Protein AF-A0A534KAN0-F1 (afdb_monomer_lite)

Secondary structure (DSSP, 8-state):
-PPPPPTTHHHHHHHHHHHHIIIIIITSSS-TTGGGSTHHHHHHIIIIIHHHHHHHHHHHHHT-HHHHHHHHHHHHHHHIIIIIS-TTT-TT-TT-GGGGTTTEETTEEHHHHHHHHHHIIIIIIIHHHHHHHHHHHHHHHHHHHHHHHHHHHHHHHS--------HHHHHHHHHHHHHHHIIIIIHGGGTT--HHHHHHHHHHHHHHHHHHHHHHHT-HHHHHHHHHHHHHHHHHHHHHHHHHHHHTT-TTHHHHHHHHHHHHHHHHHHT-HHHHHHHHTTTS----

Foldseek 3Di:
DDDDDDPCPVLLVLLLQVLLCQLPVVVVVDPPVVVVVVVVSVVSSVLLSVLQVVQVVVCVVVVVPLVSLLVSQLVSLCCCCVPVVVVQQQLVPPPCVVLSPPCDDPSGNPVVSVVSSNSRSPRNHVVSVVVSVVVVVVVVVVVVVCCVPCVVVVLVPQDQDADDQDLQVLLQLLLCLLVVLCCLVVVVVVVPDDVVVSVVVNVVSVVVNSNVLSNQPVPPLSSVSNVLSSVNSNLLNQLVVLVVCVVVVVPPSPVVSVVSVVVSVVVNVVSDVVVVVVVVVVPDDDDD

Radius of gyration: 30.57 Å; chains: 1; bounding box: 72×44×90 Å

Sequence (288 aa):
MAAPAHPYRRPLLALILLSPVIAEMLSGSTPPLEWLNPITPLLLIWLYGSGVLVMRETAVRWKTGWPGILLLGAAYGIIEEGLAVKSFFDPGWMDLGTLGWYGRWLDVNWVWAVWLTIYHAVVSIAIPIFLVECGAGAAVAFLVWAAKKYAGVLWARLPSRKDPRSPRVYALAGFGFLMGSFLLYGGGPFFGVIPAITILEGIAVLVGVMLLVRRTSDDPARWARQRFAFVAGAMGFLIVLAAFLELAGWRGMGIVGAAFAFLMVRLYRRSSPATDVAAVARSEPAVP

pLDDT: mean 81.8, std 13.05, range [37.41, 97.06]

Structure (mmCIF, N/CA/C/O backbone):
data_AF-A0A534KAN0-F1
#
_entry.id   AF-A0A534KAN0-F1
#
loop_
_atom_site.group_PDB
_atom_site.id
_atom_site.type_symbol
_atom_site.label_atom_id
_atom_site.label_alt_id
_atom_site.label_comp_id
_atom_site.label_asym_id
_atom_site.label_entity_id
_atom_site.label_seq_id
_atom_site.pdbx_PDB_ins_code
_atom_site.Cartn_x
_atom_site.Cartn_y
_atom_site.Cartn_z
_atom_site.occupancy
_atom_site.B_iso_or_equiv
_atom_site.auth_seq_id
_atom_site.auth_comp_id
_atom_site.auth_asym_id
_atom_site.auth_atom_id
_atom_site.pdbx_PDB_model_num
ATOM 1 N N . MET A 1 1 ? -18.114 16.300 -9.805 1.00 37.47 1 MET A N 1
ATOM 2 C CA . MET A 1 1 ? -17.749 15.712 -8.496 1.00 37.47 1 MET A CA 1
ATOM 3 C C . MET A 1 1 ? -16.641 14.699 -8.727 1.00 37.47 1 MET A C 1
ATOM 5 O O . MET A 1 1 ? -16.836 13.798 -9.532 1.00 37.47 1 MET A O 1
ATOM 9 N N . ALA A 1 2 ? -15.469 14.878 -8.115 1.00 37.56 2 ALA A N 1
ATOM 10 C CA . ALA A 1 2 ? -14.369 13.927 -8.259 1.00 37.56 2 ALA A CA 1
ATOM 11 C C . ALA A 1 2 ? -14.725 12.622 -7.530 1.00 37.56 2 ALA A C 1
ATOM 13 O O . ALA A 1 2 ? -15.082 12.656 -6.354 1.00 37.56 2 ALA A O 1
ATOM 14 N N . ALA A 1 3 ? -14.653 11.489 -8.232 1.00 37.41 3 ALA A N 1
ATOM 15 C CA . ALA A 1 3 ? -14.895 10.174 -7.647 1.00 37.41 3 ALA A CA 1
ATOM 16 C C . ALA A 1 3 ? -13.990 9.948 -6.415 1.00 37.41 3 ALA A C 1
ATOM 18 O O . ALA A 1 3 ? -12.816 10.355 -6.446 1.00 37.41 3 ALA A O 1
ATOM 19 N N . PRO A 1 4 ? -14.504 9.306 -5.344 1.00 43.44 4 PRO A N 1
ATOM 20 C CA . PRO A 1 4 ? -13.751 9.084 -4.118 1.00 43.44 4 PRO A CA 1
ATOM 21 C C . PRO A 1 4 ? -12.430 8.375 -4.417 1.00 43.44 4 PRO A C 1
ATOM 23 O O . PRO A 1 4 ? -12.316 7.533 -5.312 1.00 43.44 4 PRO A O 1
ATOM 26 N N . ALA A 1 5 ? -11.393 8.773 -3.686 1.00 47.59 5 ALA A N 1
ATOM 27 C CA . ALA A 1 5 ? -10.064 8.244 -3.893 1.00 47.59 5 ALA A CA 1
ATOM 28 C C . ALA A 1 5 ? -10.010 6.736 -3.642 1.00 47.59 5 ALA A C 1
ATOM 30 O O . ALA A 1 5 ? -10.343 6.287 -2.551 1.00 47.59 5 ALA A O 1
ATOM 31 N N . HIS A 1 6 ? -9.570 5.963 -4.644 1.00 53.12 6 HIS A N 1
ATOM 32 C CA . HIS A 1 6 ? -9.352 4.523 -4.495 1.00 53.12 6 HIS A CA 1
ATOM 33 C C . HIS A 1 6 ? -8.446 4.288 -3.268 1.00 53.12 6 HIS A C 1
ATOM 35 O O . HIS A 1 6 ? -7.417 4.965 -3.156 1.00 53.12 6 HIS A O 1
ATOM 41 N N . PRO A 1 7 ? -8.767 3.353 -2.355 1.00 57.22 7 PRO A N 1
ATOM 42 C CA . PRO A 1 7 ? -8.056 3.182 -1.077 1.00 57.22 7 PRO A CA 1
ATOM 43 C C . PRO A 1 7 ? -6.544 2.901 -1.200 1.00 57.22 7 PRO A C 1
ATOM 45 O O . PRO A 1 7 ? -5.818 2.983 -0.214 1.00 57.22 7 PRO A O 1
ATOM 48 N N . TYR A 1 8 ? -6.047 2.648 -2.414 1.00 67.12 8 TYR A N 1
ATOM 49 C CA . TYR A 1 8 ? -4.650 2.338 -2.725 1.00 67.12 8 TYR A CA 1
ATOM 50 C C . TYR A 1 8 ? -3.897 3.468 -3.449 1.00 67.12 8 TYR A C 1
ATOM 52 O O . TYR A 1 8 ? -2.778 3.255 -3.906 1.00 67.12 8 TYR A O 1
ATOM 60 N N . ARG A 1 9 ? -4.457 4.687 -3.550 1.00 72.56 9 ARG A N 1
ATOM 61 C CA . ARG A 1 9 ? -3.808 5.794 -4.287 1.00 72.56 9 ARG A CA 1
ATOM 62 C C . ARG A 1 9 ? -2.414 6.149 -3.762 1.00 72.56 9 ARG A C 1
ATOM 64 O O . ARG A 1 9 ? -1.531 6.424 -4.560 1.00 72.56 9 ARG A O 1
ATOM 71 N N . ARG A 1 10 ? -2.200 6.137 -2.442 1.00 77.56 10 ARG A N 1
ATOM 72 C CA . ARG A 1 10 ? -0.906 6.518 -1.841 1.00 77.56 10 ARG A CA 1
ATOM 73 C C . ARG A 1 10 ? 0.214 5.506 -2.149 1.00 77.56 10 ARG A C 1
ATOM 75 O O . ARG A 1 10 ? 1.250 5.950 -2.629 1.00 77.56 10 ARG A O 1
ATOM 82 N N . PRO A 1 11 ? 0.020 4.184 -1.960 1.00 81.12 11 PRO A N 1
ATOM 83 C CA . PRO A 1 11 ? 0.989 3.182 -2.408 1.00 81.12 11 PRO A CA 1
ATOM 84 C C . PRO A 1 11 ? 1.277 3.229 -3.910 1.00 81.12 11 PRO A C 1
ATOM 86 O O . PRO A 1 11 ? 2.426 3.089 -4.306 1.00 81.12 11 PRO A O 1
ATOM 89 N N . LEU A 1 12 ? 0.256 3.460 -4.743 1.00 84.81 12 LEU A N 1
ATOM 90 C CA . LEU A 1 12 ? 0.434 3.547 -6.196 1.00 84.81 12 LEU A CA 1
ATOM 91 C C . LEU A 1 12 ? 1.266 4.773 -6.588 1.00 84.81 12 LEU A C 1
ATOM 93 O O . LEU A 1 12 ? 2.198 4.640 -7.366 1.00 84.81 12 LEU A O 1
ATOM 97 N N . LEU A 1 13 ? 0.983 5.944 -6.007 1.00 86.69 13 LEU A N 1
ATOM 98 C CA . LEU A 1 13 ? 1.790 7.149 -6.228 1.00 86.69 13 LEU A CA 1
ATOM 99 C C . LEU A 1 13 ? 3.233 6.966 -5.750 1.00 86.69 13 LEU A C 1
ATOM 101 O O . LEU A 1 13 ? 4.156 7.372 -6.446 1.00 86.69 13 LEU A O 1
ATOM 105 N N . ALA A 1 14 ? 3.431 6.328 -4.593 1.00 86.50 14 ALA A N 1
ATOM 106 C CA . ALA A 1 14 ? 4.767 5.999 -4.114 1.00 86.50 14 ALA A CA 1
ATOM 107 C C . ALA A 1 14 ? 5.500 5.087 -5.107 1.00 86.50 14 ALA A C 1
ATOM 109 O O . ALA A 1 14 ? 6.645 5.360 -5.434 1.00 86.50 14 ALA A O 1
ATOM 110 N N . LEU A 1 15 ? 4.831 4.061 -5.638 1.00 89.75 15 LEU A N 1
ATOM 111 C CA . LEU A 1 15 ? 5.420 3.125 -6.594 1.00 89.75 15 LEU A CA 1
ATOM 112 C C . LEU A 1 15 ? 5.817 3.800 -7.920 1.00 89.75 15 LEU A C 1
ATOM 114 O O . LEU A 1 15 ? 6.926 3.578 -8.399 1.00 89.75 15 LEU A O 1
ATOM 118 N N . ILE A 1 16 ? 4.947 4.662 -8.463 1.00 91.88 16 ILE A N 1
ATOM 119 C CA . ILE A 1 16 ? 5.192 5.439 -9.694 1.00 91.88 16 ILE A CA 1
ATOM 120 C C . ILE A 1 16 ? 6.449 6.302 -9.575 1.00 91.88 16 ILE A C 1
ATOM 122 O O . ILE A 1 16 ? 7.190 6.441 -10.541 1.00 91.88 16 ILE A O 1
ATOM 126 N N . LEU A 1 17 ? 6.670 6.910 -8.408 1.00 91.62 17 LEU A N 1
ATOM 127 C CA . LEU A 1 17 ? 7.813 7.793 -8.175 1.00 91.62 17 LEU A CA 1
ATOM 128 C C . LEU A 1 17 ? 9.073 7.013 -7.802 1.00 91.62 17 LEU A C 1
ATOM 130 O O . LEU A 1 17 ? 10.176 7.397 -8.175 1.00 91.62 17 LEU A O 1
ATOM 134 N N . LEU A 1 18 ? 8.918 5.919 -7.059 1.00 89.94 18 LEU A N 1
ATOM 135 C CA . LEU A 1 18 ? 10.043 5.153 -6.544 1.00 89.94 18 LEU A CA 1
ATOM 136 C C . LEU A 1 18 ? 10.768 4.387 -7.656 1.00 89.94 18 LEU A C 1
ATOM 138 O O . LEU A 1 18 ? 11.988 4.303 -7.613 1.00 89.94 18 LEU A O 1
ATOM 142 N N . SER A 1 19 ? 10.046 3.871 -8.654 1.00 92.50 19 SER A N 1
ATOM 143 C CA . SER A 1 19 ? 10.650 3.144 -9.780 1.00 92.50 19 SER A CA 1
ATOM 144 C C . SER A 1 19 ? 11.701 3.964 -10.549 1.00 92.50 19 SER A C 1
ATOM 146 O O . SER A 1 19 ? 12.856 3.542 -10.534 1.00 92.50 19 SER A O 1
ATOM 148 N N . PRO A 1 20 ? 11.399 5.156 -11.108 1.00 91.56 20 PRO A N 1
ATOM 149 C CA . PRO A 1 20 ? 12.409 5.961 -11.796 1.00 91.56 20 PRO A CA 1
ATOM 150 C C . PRO A 1 20 ? 13.518 6.443 -10.854 1.00 91.56 20 PRO A C 1
ATOM 152 O O . PRO A 1 20 ? 14.678 6.481 -11.236 1.00 91.56 20 PRO A O 1
ATOM 155 N N . VAL A 1 21 ? 13.213 6.770 -9.594 1.00 88.88 21 VAL A N 1
ATOM 156 C CA . VAL A 1 21 ? 14.258 7.172 -8.634 1.00 88.88 21 VAL A CA 1
ATOM 157 C C . VAL A 1 21 ? 15.259 6.039 -8.402 1.00 88.88 21 VAL A C 1
ATOM 159 O O . VAL A 1 21 ? 16.463 6.273 -8.387 1.00 88.88 21 VAL A O 1
ATOM 162 N N . ILE A 1 22 ? 14.792 4.803 -8.243 1.00 87.62 22 ILE A N 1
ATOM 163 C CA . ILE A 1 22 ? 15.684 3.661 -8.027 1.00 87.62 22 ILE A CA 1
ATOM 164 C C . ILE A 1 22 ? 16.442 3.309 -9.310 1.00 87.62 22 ILE A C 1
ATOM 166 O O . ILE A 1 22 ? 17.653 3.108 -9.253 1.00 87.62 22 ILE A O 1
ATOM 170 N N . ALA A 1 23 ? 15.745 3.258 -10.444 1.00 86.31 23 ALA A N 1
ATOM 171 C CA . ALA A 1 23 ? 16.313 2.829 -11.715 1.00 86.31 23 ALA A CA 1
ATOM 172 C C . ALA A 1 23 ? 17.288 3.838 -12.337 1.00 86.31 23 ALA A C 1
ATOM 174 O O . ALA A 1 23 ? 18.179 3.419 -13.070 1.00 86.31 23 ALA A O 1
ATOM 175 N N . GLU A 1 24 ? 17.148 5.133 -12.046 1.00 85.31 24 GLU A N 1
ATOM 176 C CA . GLU A 1 24 ? 17.903 6.190 -12.736 1.00 85.31 24 GLU A CA 1
ATOM 177 C C . GLU A 1 24 ? 18.731 7.065 -11.791 1.00 85.31 24 GLU A C 1
ATOM 179 O O . GLU A 1 24 ? 19.890 7.360 -12.074 1.00 85.31 24 GLU A O 1
ATOM 184 N N . MET A 1 25 ? 18.169 7.477 -10.647 1.00 82.19 25 MET A N 1
ATOM 185 C CA . MET A 1 25 ? 18.893 8.335 -9.699 1.00 82.19 25 MET A CA 1
ATOM 186 C C . MET A 1 25 ? 19.878 7.519 -8.858 1.00 82.19 25 MET A C 1
ATOM 188 O O . MET A 1 25 ? 21.031 7.910 -8.704 1.00 82.19 25 MET A O 1
ATOM 192 N N . LEU A 1 26 ? 19.429 6.400 -8.277 1.00 78.88 26 LEU A N 1
ATOM 193 C CA . LEU A 1 26 ? 20.271 5.599 -7.378 1.00 78.88 26 LEU A CA 1
ATOM 194 C C . LEU A 1 26 ? 21.297 4.742 -8.120 1.00 78.88 26 LEU A C 1
ATOM 196 O O . LEU A 1 26 ? 22.349 4.439 -7.563 1.00 78.88 26 LEU A O 1
ATOM 200 N N . SER A 1 27 ? 20.992 4.354 -9.352 1.00 75.25 27 SER A N 1
ATOM 201 C CA . SER A 1 27 ? 21.923 3.654 -10.237 1.00 75.25 27 SER A CA 1
ATOM 202 C C . SER A 1 27 ? 23.008 4.564 -10.803 1.00 75.25 27 SER A C 1
ATOM 204 O O . SER A 1 27 ? 24.088 4.086 -11.143 1.00 75.25 27 SER A O 1
ATOM 206 N N . GLY A 1 28 ? 22.727 5.869 -10.882 1.00 76.44 28 GLY A N 1
ATOM 207 C CA . GLY A 1 28 ? 23.576 6.852 -11.541 1.00 76.44 28 GLY A CA 1
ATOM 208 C C . GLY A 1 28 ? 23.427 6.882 -13.064 1.00 76.44 28 GLY A C 1
ATOM 209 O O . GLY A 1 28 ? 24.237 7.545 -13.706 1.00 76.44 28 GLY A O 1
ATOM 210 N N . SER A 1 29 ? 22.426 6.197 -13.631 1.00 77.81 29 SER A N 1
ATOM 211 C CA . SER A 1 29 ? 22.170 6.182 -15.079 1.00 77.81 29 SER A CA 1
ATOM 212 C C . SER A 1 29 ? 21.767 7.560 -15.610 1.00 77.81 29 SER A C 1
ATOM 214 O O . SER A 1 29 ? 22.285 7.989 -16.636 1.00 77.81 29 SER A O 1
ATOM 216 N N . THR A 1 30 ? 20.933 8.304 -14.874 1.00 81.69 30 THR A N 1
ATOM 217 C CA . THR A 1 30 ? 20.614 9.698 -15.213 1.00 81.69 30 THR A CA 1
ATOM 218 C C . THR A 1 30 ? 21.410 10.655 -14.317 1.00 81.69 30 THR A C 1
ATOM 220 O O . THR A 1 30 ? 21.216 10.648 -13.093 1.00 81.69 30 THR A O 1
ATOM 223 N N . PRO A 1 31 ? 22.265 11.533 -14.879 1.00 81.25 31 PRO A N 1
ATOM 224 C CA . PRO A 1 31 ? 23.051 12.486 -14.101 1.00 81.25 31 PRO A CA 1
ATOM 225 C C . PRO A 1 31 ? 22.182 13.388 -13.202 1.00 81.25 31 PRO A C 1
ATOM 227 O O . PRO A 1 31 ? 21.142 13.879 -13.648 1.00 81.25 31 PRO A O 1
ATOM 230 N N . PRO A 1 32 ? 22.612 13.723 -11.966 1.00 77.19 32 PRO A N 1
ATOM 231 C CA . PRO A 1 32 ? 21.808 14.521 -11.030 1.00 77.19 32 PRO A CA 1
ATOM 232 C C . PRO A 1 32 ? 21.338 15.880 -11.569 1.00 77.19 32 PRO A C 1
ATOM 234 O O . PRO A 1 32 ? 20.282 16.371 -11.180 1.00 77.19 32 PRO A O 1
ATOM 237 N N . LEU A 1 33 ? 22.110 16.495 -12.471 1.00 81.88 33 LEU A N 1
ATOM 238 C CA . LEU A 1 33 ? 21.752 17.770 -13.096 1.00 81.88 33 LEU A CA 1
ATOM 239 C C . LEU A 1 33 ? 20.568 17.641 -14.063 1.00 81.88 33 LEU A C 1
ATOM 241 O O . LEU A 1 33 ? 19.795 18.587 -14.194 1.00 81.88 33 LEU A O 1
ATOM 245 N N . GLU A 1 34 ? 20.387 16.488 -14.707 1.00 83.62 34 GLU A N 1
ATOM 246 C CA . GLU A 1 34 ? 19.284 16.276 -15.649 1.00 83.62 34 GLU A CA 1
ATOM 247 C C . GLU A 1 34 ? 17.929 16.200 -14.948 1.00 83.62 34 GLU A C 1
ATOM 249 O O . GLU A 1 34 ? 16.919 16.611 -15.512 1.00 83.62 34 GLU A O 1
ATOM 254 N N . TRP A 1 35 ? 17.903 15.792 -13.680 1.00 82.56 35 TRP A N 1
ATOM 255 C CA . TRP A 1 35 ? 16.696 15.812 -12.853 1.00 82.56 35 TRP A CA 1
ATOM 256 C C . TRP A 1 35 ? 16.159 17.221 -12.577 1.00 82.56 35 TRP A C 1
ATOM 258 O O . TRP A 1 35 ? 14.992 17.368 -12.211 1.00 82.56 35 TRP A O 1
ATOM 268 N N . LEU A 1 36 ? 16.984 18.260 -12.754 1.00 88.00 36 LEU A N 1
ATOM 269 C CA . LEU A 1 36 ? 16.553 19.656 -12.637 1.00 88.00 36 LEU A CA 1
ATOM 270 C C . LEU A 1 36 ? 15.766 20.123 -13.868 1.00 88.00 36 LEU A C 1
ATOM 272 O O . LEU A 1 36 ? 15.002 21.085 -13.772 1.00 88.00 36 LEU A O 1
ATOM 276 N N . ASN A 1 37 ? 15.926 19.456 -15.016 1.00 90.69 37 ASN A N 1
ATOM 277 C CA . ASN A 1 37 ? 15.094 19.707 -16.184 1.00 90.69 37 ASN A CA 1
ATOM 278 C C . ASN A 1 37 ? 13.724 19.060 -15.949 1.00 90.69 37 ASN A C 1
ATOM 280 O O . ASN A 1 37 ? 13.665 17.841 -15.848 1.00 90.69 37 ASN A O 1
ATOM 284 N N . PRO A 1 38 ? 12.611 19.814 -15.909 1.00 87.81 38 PRO A N 1
ATOM 285 C CA . PRO A 1 38 ? 11.294 19.262 -15.591 1.00 87.81 38 PRO A CA 1
ATOM 286 C C . PRO A 1 38 ? 10.788 18.228 -16.608 1.00 87.81 38 PRO A C 1
ATOM 288 O O . PRO A 1 38 ? 9.910 17.437 -16.274 1.00 87.81 38 PRO A O 1
ATOM 291 N N . ILE A 1 39 ? 11.327 18.204 -17.830 1.00 91.00 39 ILE A N 1
ATOM 292 C CA . ILE A 1 39 ? 10.942 17.233 -18.863 1.00 91.00 39 ILE A CA 1
ATOM 293 C C . ILE A 1 39 ? 11.469 15.833 -18.519 1.00 91.00 39 ILE A C 1
ATOM 295 O O . ILE A 1 39 ? 10.738 14.855 -18.670 1.00 91.00 39 ILE A O 1
ATOM 299 N N . THR A 1 40 ? 12.694 15.733 -18.002 1.00 87.50 40 THR A N 1
ATOM 300 C CA . THR A 1 40 ? 13.345 14.461 -17.660 1.00 87.50 40 THR A CA 1
ATOM 301 C C . THR A 1 40 ? 12.539 13.626 -16.655 1.00 87.50 40 THR A C 1
ATOM 303 O O . THR A 1 40 ? 12.129 12.523 -17.011 1.00 87.50 40 THR A O 1
ATOM 306 N N . PRO A 1 41 ? 12.190 14.108 -15.443 1.00 87.94 41 PRO A N 1
ATOM 307 C CA . PRO A 1 41 ? 11.415 13.323 -14.492 1.00 87.94 41 PRO A CA 1
ATOM 308 C C . PRO A 1 41 ? 10.006 13.013 -15.004 1.00 87.94 41 PRO A C 1
ATOM 310 O O . PRO A 1 41 ? 9.466 11.971 -14.650 1.00 87.94 41 PRO A O 1
ATOM 313 N N . LEU A 1 42 ? 9.404 13.858 -15.851 1.00 91.62 42 LEU A N 1
ATOM 314 C CA . LEU A 1 42 ? 8.109 13.550 -16.469 1.00 91.62 42 LEU A CA 1
ATOM 315 C C . LEU A 1 42 ? 8.209 12.354 -17.421 1.00 91.62 42 LEU A C 1
ATOM 317 O O . LEU A 1 42 ? 7.354 11.471 -17.367 1.00 91.62 42 LEU A O 1
ATOM 321 N N . LEU A 1 43 ? 9.254 12.304 -18.252 1.00 89.50 43 LEU A N 1
ATOM 322 C CA . LEU A 1 43 ? 9.517 11.171 -19.140 1.00 89.50 43 LEU A CA 1
ATOM 323 C C . LEU A 1 43 ? 9.856 9.905 -18.352 1.00 89.50 43 LEU A C 1
ATOM 325 O O . LEU A 1 43 ? 9.305 8.850 -18.650 1.00 89.50 43 LEU A O 1
ATOM 329 N N . LEU A 1 44 ? 10.676 10.010 -17.304 1.00 90.81 44 LEU A N 1
ATOM 330 C CA . LEU A 1 44 ? 11.025 8.873 -16.452 1.00 90.81 44 LEU A CA 1
ATOM 331 C C . LEU A 1 44 ? 9.810 8.334 -15.686 1.00 90.81 44 LEU A C 1
ATOM 333 O O . LEU A 1 44 ? 9.601 7.127 -15.619 1.00 90.81 44 LEU A O 1
ATOM 337 N N . ILE A 1 45 ? 8.954 9.208 -15.152 1.00 92.25 45 ILE A N 1
ATOM 338 C CA . ILE A 1 45 ? 7.684 8.808 -14.530 1.00 92.25 45 ILE A CA 1
ATOM 339 C C . ILE A 1 45 ? 6.766 8.142 -15.556 1.00 92.25 45 ILE A C 1
ATOM 341 O O . ILE A 1 45 ? 6.095 7.159 -15.238 1.00 92.25 45 ILE A O 1
ATOM 345 N N . TRP A 1 46 ? 6.714 8.674 -16.776 1.00 90.88 46 TRP A N 1
ATOM 346 C CA . TRP A 1 46 ? 5.915 8.082 -17.838 1.00 90.88 46 TRP A CA 1
ATOM 347 C C . TRP A 1 46 ? 6.433 6.694 -18.222 1.00 90.88 46 TRP A C 1
ATOM 349 O O . TRP A 1 46 ? 5.627 5.778 -18.327 1.00 90.88 46 TRP A O 1
ATOM 359 N N . LEU A 1 47 ? 7.744 6.510 -18.364 1.00 90.75 47 LEU A N 1
ATOM 360 C CA . LEU A 1 47 ? 8.353 5.248 -18.780 1.00 90.75 47 LEU A CA 1
ATOM 361 C C . LEU A 1 47 ? 8.367 4.224 -17.630 1.00 90.75 47 LEU A C 1
ATOM 363 O O . LEU A 1 47 ? 7.574 3.279 -17.624 1.00 90.75 47 LEU A O 1
ATOM 367 N N . TYR A 1 48 ? 9.159 4.485 -16.592 1.00 92.56 48 TYR A N 1
ATOM 368 C CA . TYR A 1 48 ? 9.342 3.602 -15.437 1.00 92.56 48 TYR A CA 1
ATOM 369 C C . TYR A 1 48 ? 8.106 3.526 -14.546 1.00 92.56 48 TYR A C 1
ATOM 371 O O . TYR A 1 48 ? 7.664 2.447 -14.145 1.00 92.56 48 TYR A O 1
ATOM 379 N N . GLY A 1 49 ? 7.511 4.681 -14.242 1.00 92.44 49 GLY A N 1
ATOM 380 C CA . GLY A 1 49 ? 6.365 4.760 -13.341 1.00 92.44 49 GLY A CA 1
ATOM 381 C C . GLY A 1 49 ? 5.114 4.082 -13.907 1.00 92.44 49 GLY A C 1
ATOM 382 O O . GLY A 1 49 ? 4.374 3.441 -13.156 1.00 92.44 49 GLY A O 1
ATOM 383 N N . SER A 1 50 ? 4.880 4.157 -15.223 1.00 92.94 50 SER A N 1
ATOM 384 C CA . SER A 1 50 ? 3.799 3.388 -15.856 1.00 92.94 50 SER A CA 1
ATOM 385 C C . SER A 1 50 ? 4.160 1.907 -16.006 1.00 92.94 50 SER A C 1
ATOM 387 O O . SER A 1 50 ? 3.314 1.052 -15.730 1.00 92.94 50 SER A O 1
ATOM 389 N N . GLY A 1 51 ? 5.416 1.595 -16.342 1.00 93.19 51 GLY A N 1
ATOM 390 C CA . GLY A 1 51 ? 5.926 0.232 -16.467 1.00 93.19 51 GLY A CA 1
ATOM 391 C C . GLY A 1 51 ? 5.723 -0.589 -15.200 1.00 93.19 51 GLY A C 1
ATOM 392 O O . GLY A 1 51 ? 5.048 -1.623 -15.221 1.00 93.19 51 GLY A O 1
ATOM 393 N N . VAL A 1 52 ? 6.209 -0.086 -14.062 1.00 95.62 52 VAL A N 1
ATOM 394 C CA . VAL A 1 52 ? 6.081 -0.772 -12.767 1.00 95.62 52 VAL A CA 1
ATOM 395 C C . VAL A 1 52 ? 4.624 -1.002 -12.371 1.00 95.62 52 VAL A C 1
ATOM 397 O O . VAL A 1 52 ? 4.284 -2.066 -11.849 1.00 95.62 52 VAL A O 1
ATOM 400 N N . LEU A 1 53 ? 3.736 -0.046 -12.660 1.00 94.25 53 LEU A N 1
ATOM 401 C CA . LEU A 1 53 ? 2.311 -0.184 -12.378 1.00 94.25 53 LEU A CA 1
ATOM 402 C C . LEU A 1 53 ? 1.678 -1.298 -13.204 1.00 94.25 53 LEU A C 1
ATOM 404 O O . LEU A 1 53 ? 0.971 -2.139 -12.647 1.00 94.25 53 LEU A O 1
ATOM 408 N N . VAL A 1 54 ? 1.922 -1.300 -14.516 1.00 94.81 54 VAL A N 1
ATOM 409 C CA . VAL A 1 54 ? 1.350 -2.291 -15.430 1.00 94.81 54 VAL A CA 1
ATOM 410 C C . VAL A 1 54 ? 1.847 -3.686 -15.068 1.00 94.81 54 VAL A C 1
ATOM 412 O O . VAL A 1 54 ? 1.028 -4.598 -14.946 1.00 94.81 54 VAL A O 1
ATOM 415 N N . MET A 1 55 ? 3.149 -3.857 -14.817 1.00 95.62 55 MET A N 1
ATOM 416 C CA . MET A 1 55 ? 3.707 -5.162 -14.448 1.00 95.62 55 MET A CA 1
ATOM 417 C C . MET A 1 55 ? 3.154 -5.653 -13.109 1.00 95.62 55 MET A C 1
ATOM 419 O O . MET A 1 55 ? 2.698 -6.794 -13.007 1.00 95.62 55 MET A O 1
ATOM 423 N N . ARG A 1 56 ? 3.100 -4.784 -12.092 1.00 93.44 56 ARG A N 1
ATOM 424 C CA . ARG A 1 56 ? 2.567 -5.131 -10.769 1.00 93.44 56 ARG A CA 1
ATOM 425 C C . ARG A 1 56 ? 1.087 -5.500 -10.817 1.00 93.44 56 ARG A C 1
ATOM 427 O O . ARG A 1 56 ? 0.676 -6.501 -10.235 1.00 93.44 56 ARG A O 1
ATOM 434 N N . GLU A 1 57 ? 0.274 -4.703 -11.500 1.00 93.44 57 GLU A N 1
ATOM 435 C CA . GLU A 1 57 ? -1.165 -4.943 -11.605 1.00 93.44 57 GLU A CA 1
ATOM 436 C C . GLU A 1 57 ? -1.467 -6.206 -12.425 1.00 93.44 57 GLU A C 1
ATOM 438 O O . GLU A 1 57 ? -2.352 -6.982 -12.064 1.00 93.44 57 GLU A O 1
ATOM 443 N N . THR A 1 58 ? -0.682 -6.472 -13.472 1.00 94.69 58 THR A N 1
ATOM 444 C CA . THR A 1 58 ? -0.775 -7.711 -14.256 1.00 94.69 58 THR A CA 1
ATOM 445 C C . THR A 1 58 ? -0.421 -8.930 -13.405 1.00 94.69 58 THR A C 1
ATOM 447 O O . THR A 1 58 ? -1.204 -9.878 -13.346 1.00 94.69 58 THR A O 1
ATOM 450 N N . ALA A 1 59 ? 0.689 -8.881 -12.660 1.00 93.50 59 ALA A N 1
ATOM 451 C CA . ALA A 1 59 ? 1.102 -9.956 -11.757 1.00 93.50 59 ALA A CA 1
ATOM 452 C C . ALA A 1 59 ? 0.037 -10.274 -10.692 1.00 93.50 59 ALA A C 1
ATOM 454 O O . ALA A 1 59 ? -0.224 -11.439 -10.381 1.00 93.50 59 ALA A O 1
ATOM 455 N N . VAL A 1 60 ? -0.617 -9.240 -10.153 1.00 91.19 60 VAL A N 1
ATOM 456 C CA . VAL A 1 60 ? -1.702 -9.391 -9.173 1.00 91.19 60 VAL A CA 1
ATOM 457 C C . VAL A 1 60 ? -2.950 -10.002 -9.806 1.00 91.19 60 VAL A C 1
ATOM 459 O O . VAL A 1 60 ? -3.532 -10.923 -9.231 1.00 91.19 60 VAL A O 1
ATOM 462 N N . ARG A 1 61 ? -3.348 -9.550 -11.001 1.00 92.75 61 ARG A N 1
ATOM 463 C CA . ARG A 1 61 ? -4.514 -10.096 -11.718 1.00 92.75 61 ARG A CA 1
ATOM 464 C C . ARG A 1 61 ? -4.319 -11.551 -12.118 1.00 92.75 61 ARG A C 1
ATOM 466 O O . ARG A 1 61 ? -5.259 -12.337 -12.028 1.00 92.75 61 ARG A O 1
ATOM 473 N N . TRP A 1 62 ? -3.108 -11.911 -12.528 1.00 94.19 62 TRP A N 1
ATOM 474 C CA . TRP A 1 62 ? -2.764 -13.271 -12.940 1.00 94.19 62 TRP A CA 1
ATOM 475 C C . TRP A 1 62 ? -2.340 -14.173 -11.780 1.00 94.19 62 TRP A C 1
ATOM 477 O O . TRP A 1 62 ? -2.162 -15.371 -11.979 1.00 94.19 62 TRP A O 1
ATOM 487 N N . LYS A 1 63 ? -2.227 -13.633 -10.558 1.00 93.12 63 LYS A N 1
ATOM 488 C CA . LYS A 1 63 ? -1.851 -14.370 -9.339 1.00 93.12 63 LYS A CA 1
ATOM 489 C C . LYS A 1 63 ? -0.530 -15.133 -9.482 1.00 93.12 63 LYS A C 1
ATOM 491 O O . LYS A 1 63 ? -0.367 -16.223 -8.943 1.00 93.12 63 LYS A O 1
ATOM 496 N N . THR A 1 64 ? 0.425 -14.552 -10.198 1.00 90.69 64 THR A N 1
ATOM 497 C CA . THR A 1 64 ? 1.685 -15.217 -10.560 1.00 90.69 64 THR A CA 1
ATOM 498 C C . THR A 1 64 ? 2.750 -15.156 -9.461 1.00 90.69 64 THR A C 1
ATOM 500 O O . THR A 1 64 ? 3.759 -15.855 -9.535 1.00 90.69 64 THR A O 1
ATOM 503 N N . GLY A 1 65 ? 2.562 -14.297 -8.453 1.00 91.25 65 GLY A N 1
ATOM 504 C CA . GLY A 1 65 ? 3.546 -14.059 -7.393 1.00 91.25 65 GLY A CA 1
ATOM 505 C C . GLY A 1 65 ? 4.866 -13.466 -7.908 1.00 91.25 65 GLY A C 1
ATOM 506 O O . GLY A 1 65 ? 4.932 -12.930 -9.016 1.00 91.25 65 GLY A O 1
ATOM 507 N N . TRP A 1 66 ? 5.923 -13.580 -7.098 1.00 94.25 66 TRP A N 1
ATOM 508 C CA . TRP A 1 66 ? 7.259 -13.037 -7.390 1.00 94.25 66 TRP A CA 1
ATOM 509 C C . TRP A 1 66 ? 7.920 -13.575 -8.667 1.00 94.25 66 TRP A C 1
ATOM 511 O O . TRP A 1 66 ? 8.473 -12.761 -9.404 1.00 94.25 66 TRP A O 1
ATOM 521 N N . PRO A 1 67 ? 7.833 -14.879 -9.005 1.00 95.00 67 PRO A N 1
ATOM 522 C CA . PRO A 1 67 ? 8.355 -15.365 -10.282 1.00 95.00 67 PRO A CA 1
ATOM 523 C C . PRO A 1 67 ? 7.718 -14.651 -11.478 1.00 95.00 67 PRO A C 1
ATOM 525 O O . PRO A 1 67 ? 8.413 -14.269 -12.413 1.00 95.00 67 PRO A O 1
ATOM 528 N N . GLY A 1 68 ? 6.408 -14.390 -11.425 1.00 94.88 68 GLY A N 1
ATOM 529 C CA . GLY A 1 68 ? 5.737 -13.627 -12.473 1.00 94.88 68 GLY A CA 1
ATOM 530 C C . GLY A 1 68 ? 6.115 -12.151 -12.502 1.00 94.88 68 GLY A C 1
ATOM 531 O O . GLY A 1 68 ? 6.231 -11.601 -13.587 1.00 94.88 68 GLY A O 1
ATOM 532 N N . ILE A 1 69 ? 6.357 -11.517 -11.349 1.00 95.62 69 ILE A N 1
ATOM 533 C CA . ILE A 1 69 ? 6.862 -10.132 -11.299 1.00 95.62 69 ILE A CA 1
ATOM 534 C C . ILE A 1 69 ? 8.220 -10.035 -12.000 1.00 95.62 69 ILE A C 1
ATOM 536 O O . ILE A 1 69 ? 8.418 -9.125 -12.797 1.00 95.62 69 ILE A O 1
ATOM 540 N N . LEU A 1 70 ? 9.126 -10.986 -11.755 1.00 96.88 70 LEU A N 1
ATOM 541 C CA . LEU A 1 70 ? 10.438 -11.014 -12.406 1.00 96.88 70 LEU A CA 1
ATOM 542 C C . LEU A 1 70 ? 10.327 -11.264 -13.915 1.00 96.88 70 LEU A C 1
ATOM 544 O O . LEU A 1 70 ? 10.995 -10.588 -14.690 1.00 96.88 70 LEU A O 1
ATOM 548 N N . LEU A 1 71 ? 9.455 -12.180 -14.348 1.00 97.06 71 LEU A N 1
ATOM 549 C CA . LEU A 1 71 ? 9.221 -12.437 -15.775 1.00 97.06 71 LEU A CA 1
ATOM 550 C C . LEU A 1 71 ? 8.589 -11.235 -16.489 1.00 97.06 71 LEU A C 1
ATOM 552 O O . LEU A 1 71 ? 9.014 -10.874 -17.583 1.00 97.06 71 LEU A O 1
ATOM 556 N N . LEU A 1 72 ? 7.599 -10.594 -15.868 1.00 96.81 72 LEU A N 1
ATOM 557 C CA . LEU A 1 72 ? 6.975 -9.378 -16.389 1.00 96.81 72 LEU A CA 1
ATOM 558 C C . LEU A 1 72 ? 7.964 -8.210 -16.406 1.00 96.81 72 LEU A C 1
ATOM 560 O O . LEU A 1 72 ? 7.988 -7.442 -17.360 1.00 96.81 72 LEU A O 1
ATOM 564 N N . GLY A 1 73 ? 8.826 -8.107 -15.395 1.00 96.31 73 GLY A N 1
ATOM 565 C CA . GLY A 1 73 ? 9.894 -7.119 -15.370 1.00 96.31 73 GLY A CA 1
ATOM 566 C C . GLY A 1 73 ? 10.959 -7.354 -16.445 1.00 96.31 73 GLY A C 1
ATOM 567 O O . GLY A 1 73 ? 11.424 -6.399 -17.057 1.00 96.31 73 GLY A O 1
ATOM 568 N N . ALA A 1 74 ? 11.286 -8.612 -16.750 1.00 95.88 74 ALA A N 1
ATOM 569 C CA . ALA A 1 74 ? 12.157 -8.951 -17.874 1.00 95.88 74 ALA A CA 1
ATOM 570 C C . ALA A 1 74 ? 11.508 -8.574 -19.217 1.00 95.88 74 ALA A C 1
ATOM 572 O O . ALA A 1 74 ? 12.156 -7.986 -20.079 1.00 95.88 74 ALA A O 1
ATOM 573 N N . ALA A 1 75 ? 10.208 -8.846 -19.379 1.00 96.06 75 ALA A N 1
ATOM 574 C CA . ALA A 1 75 ? 9.458 -8.420 -20.558 1.00 96.06 75 ALA A CA 1
ATOM 575 C C . ALA A 1 75 ? 9.438 -6.888 -20.700 1.00 96.06 75 ALA A C 1
ATOM 577 O O . ALA A 1 75 ? 9.624 -6.374 -21.800 1.00 96.06 75 ALA A O 1
ATOM 578 N N . TYR A 1 76 ? 9.266 -6.166 -19.589 1.00 95.25 76 TYR A N 1
ATOM 579 C CA . TYR A 1 76 ? 9.368 -4.710 -19.550 1.00 95.25 76 TYR A CA 1
ATOM 580 C C . TYR A 1 76 ? 10.755 -4.226 -19.999 1.00 95.25 76 TYR A C 1
ATOM 582 O O . TYR A 1 76 ? 10.821 -3.404 -20.906 1.00 95.25 76 TYR A O 1
ATOM 590 N N . GLY A 1 77 ? 11.842 -4.797 -19.468 1.00 91.69 77 GLY A N 1
ATOM 591 C CA . GLY A 1 77 ? 13.207 -4.437 -19.868 1.00 91.69 77 GLY A CA 1
ATOM 592 C C . GLY A 1 77 ? 13.484 -4.645 -21.357 1.00 91.69 77 GLY A C 1
ATOM 593 O O . GLY A 1 77 ? 14.104 -3.802 -21.992 1.00 91.69 77 GLY A O 1
ATOM 594 N N . ILE A 1 78 ? 12.965 -5.727 -21.947 1.00 93.44 78 ILE A N 1
ATOM 595 C CA . ILE A 1 78 ? 13.078 -5.973 -23.393 1.00 93.44 78 ILE A CA 1
ATOM 596 C C . ILE A 1 78 ? 12.310 -4.922 -24.203 1.00 93.44 78 ILE A C 1
ATOM 598 O O . ILE A 1 78 ? 12.785 -4.480 -25.247 1.00 93.44 78 ILE A O 1
ATOM 602 N N . ILE A 1 79 ? 11.120 -4.525 -23.749 1.00 92.00 79 ILE A N 1
ATOM 603 C CA . ILE A 1 79 ? 10.310 -3.502 -24.421 1.00 92.00 79 ILE A CA 1
ATOM 604 C C . ILE A 1 79 ? 10.990 -2.136 -24.328 1.00 92.00 79 ILE A C 1
ATOM 606 O O . ILE A 1 79 ? 11.109 -1.444 -25.337 1.00 92.00 79 ILE A O 1
ATOM 610 N N . GLU A 1 80 ? 11.438 -1.752 -23.139 1.00 87.69 80 GLU A N 1
ATOM 611 C CA . GLU A 1 80 ? 12.098 -0.473 -22.910 1.00 87.69 80 GLU A CA 1
ATOM 612 C C . GLU A 1 80 ? 13.387 -0.379 -23.728 1.00 87.69 80 GLU A C 1
ATOM 614 O O . GLU A 1 80 ? 13.501 0.463 -24.616 1.00 87.69 80 GLU A O 1
ATOM 619 N N . GLU A 1 81 ? 14.317 -1.304 -23.528 1.00 85.62 81 GLU A N 1
ATOM 620 C CA . GLU A 1 81 ? 15.645 -1.213 -24.130 1.00 85.62 81 GLU A CA 1
ATOM 621 C C . GLU A 1 81 ? 15.684 -1.637 -25.595 1.00 85.62 81 GLU A C 1
ATOM 623 O O . GLU A 1 81 ? 16.469 -1.116 -26.387 1.00 85.62 81 GLU A O 1
ATOM 628 N N . GLY A 1 82 ? 14.814 -2.564 -25.987 1.00 85.19 82 GLY A N 1
ATOM 629 C CA . GLY A 1 82 ? 14.709 -3.014 -27.367 1.00 85.19 82 GLY A CA 1
ATOM 630 C C . GLY A 1 82 ? 13.923 -2.044 -28.247 1.00 85.19 82 GLY A C 1
ATOM 631 O O . GLY A 1 82 ? 14.347 -1.756 -29.365 1.00 85.19 82 GLY A O 1
ATOM 632 N N . LEU A 1 83 ? 12.779 -1.534 -27.777 1.00 84.12 83 LEU A N 1
ATOM 633 C CA . LEU A 1 83 ? 11.867 -0.751 -28.621 1.00 84.12 83 LEU A CA 1
ATOM 634 C C . LEU A 1 83 ? 11.931 0.751 -28.352 1.00 84.12 83 LEU A C 1
ATOM 636 O O . LEU A 1 83 ? 11.957 1.527 -29.311 1.00 84.12 83 LEU A O 1
ATOM 640 N N . ALA A 1 84 ? 11.923 1.166 -27.083 1.00 81.62 84 ALA A N 1
ATOM 641 C CA . ALA A 1 84 ? 11.857 2.583 -26.732 1.00 81.62 84 ALA A CA 1
ATOM 642 C C . ALA A 1 84 ? 13.230 3.255 -26.856 1.00 81.62 84 ALA A C 1
ATOM 644 O O . ALA A 1 84 ? 13.367 4.249 -27.569 1.00 81.62 84 ALA A O 1
ATOM 645 N N . VAL A 1 85 ? 14.239 2.671 -26.212 1.00 82.25 85 VAL A N 1
ATOM 646 C CA . VAL A 1 85 ? 15.614 3.181 -26.147 1.00 82.25 85 VAL A CA 1
ATOM 647 C C . VAL A 1 85 ? 16.454 2.664 -27.320 1.00 82.25 85 VAL A C 1
ATOM 649 O O . VAL A 1 85 ? 17.294 3.383 -27.850 1.00 82.25 85 VAL A O 1
ATOM 652 N N . LYS A 1 86 ? 16.174 1.438 -27.788 1.00 86.00 86 LYS A N 1
ATOM 653 C CA . LYS A 1 86 ? 16.889 0.732 -28.873 1.00 86.00 86 LYS A CA 1
ATOM 654 C C . LYS A 1 86 ? 18.370 0.450 -28.576 1.00 86.00 86 LYS A C 1
ATOM 656 O O . LYS A 1 86 ? 19.128 0.127 -29.496 1.00 86.00 86 LYS A O 1
ATOM 661 N N . SER A 1 87 ? 18.773 0.495 -27.306 1.00 85.00 87 SER A N 1
ATOM 662 C CA . SER A 1 87 ? 20.155 0.277 -26.858 1.00 85.00 87 SER A CA 1
ATOM 663 C C . SER A 1 87 ? 20.667 -1.137 -27.171 1.00 85.00 87 SER A C 1
ATOM 665 O O . SER A 1 87 ? 21.867 -1.355 -27.332 1.00 85.00 87 SER A O 1
ATOM 667 N N . PHE A 1 88 ? 19.763 -2.112 -27.330 1.00 86.62 88 PHE A N 1
ATOM 668 C CA . PHE A 1 88 ? 20.116 -3.483 -27.721 1.00 86.62 88 PHE A CA 1
ATOM 669 C C . PHE A 1 88 ? 20.706 -3.563 -29.127 1.00 86.62 88 PHE A C 1
ATOM 671 O O . PHE A 1 88 ? 21.504 -4.461 -29.411 1.00 86.62 88 PHE A O 1
ATOM 678 N N . PHE A 1 89 ? 20.302 -2.643 -30.001 1.00 89.81 89 PHE A N 1
ATOM 679 C CA . PHE A 1 89 ? 20.572 -2.710 -31.430 1.00 89.81 89 PHE A CA 1
ATOM 680 C C . PHE A 1 89 ? 21.552 -1.629 -31.882 1.00 89.81 89 PHE A C 1
ATOM 682 O O . PHE A 1 89 ? 22.400 -1.915 -32.723 1.00 89.81 89 PHE A O 1
ATOM 689 N N . ASP A 1 90 ? 21.517 -0.431 -31.290 1.00 88.62 90 ASP A N 1
ATOM 690 C CA . ASP A 1 90 ? 22.388 0.688 -31.672 1.00 88.62 90 ASP A CA 1
ATOM 691 C C . ASP A 1 90 ? 23.847 0.480 -31.212 1.00 88.62 90 ASP A C 1
ATOM 693 O O . ASP A 1 90 ? 24.104 0.342 -30.014 1.00 88.62 90 ASP A O 1
ATOM 697 N N . PRO A 1 91 ? 24.843 0.408 -32.119 1.00 85.81 91 PRO A N 1
ATOM 698 C CA . PRO A 1 91 ? 26.251 0.312 -31.739 1.00 85.81 91 PRO A CA 1
ATOM 699 C C . PRO A 1 91 ? 26.864 1.597 -31.198 1.00 85.81 91 PRO A C 1
ATOM 701 O O . PRO A 1 91 ? 27.878 1.525 -30.506 1.00 85.81 91 PRO A O 1
ATOM 704 N N . GLY A 1 92 ? 26.254 2.742 -31.497 1.00 87.62 92 GLY A N 1
ATOM 705 C CA . GLY A 1 92 ? 26.666 4.058 -31.024 1.00 87.62 92 GLY A CA 1
ATOM 706 C C . GLY A 1 92 ? 25.998 4.485 -29.720 1.00 87.62 92 GLY A C 1
ATOM 707 O O . GLY A 1 92 ? 26.155 5.644 -29.339 1.00 87.62 92 GLY A O 1
ATOM 708 N N . TRP A 1 93 ? 25.260 3.593 -29.043 1.00 86.69 93 TRP A N 1
ATOM 709 C CA . TRP A 1 93 ? 24.583 3.938 -27.795 1.00 86.69 93 TRP A CA 1
ATOM 710 C C . TRP A 1 93 ? 25.588 4.424 -26.744 1.00 86.69 93 TRP A C 1
ATOM 712 O O . TRP A 1 93 ? 26.597 3.765 -26.478 1.00 86.69 93 TRP A O 1
ATOM 722 N N . MET A 1 94 ? 25.304 5.587 -26.156 1.00 83.75 94 MET A N 1
ATOM 723 C CA . MET A 1 94 ? 26.250 6.346 -25.330 1.00 83.75 94 MET A CA 1
ATOM 724 C C . MET A 1 94 ? 26.793 5.569 -24.122 1.00 83.75 94 MET A C 1
ATOM 726 O O . MET A 1 94 ? 27.952 5.761 -23.755 1.00 83.75 94 MET A O 1
ATOM 730 N N . ASP A 1 95 ? 26.013 4.632 -23.578 1.00 79.06 95 ASP A N 1
ATOM 731 C CA . ASP A 1 95 ? 26.388 3.861 -22.384 1.00 79.06 95 ASP A CA 1
ATOM 732 C C . ASP A 1 95 ? 27.138 2.554 -22.690 1.00 79.06 95 ASP A C 1
ATOM 734 O O . ASP A 1 95 ? 27.597 1.871 -21.773 1.00 79.06 95 ASP A O 1
ATOM 738 N N . LEU A 1 96 ? 27.284 2.175 -23.967 1.00 74.62 96 LEU A N 1
ATOM 739 C CA . LEU A 1 96 ? 27.882 0.886 -24.331 1.00 74.62 96 LEU A CA 1
ATOM 740 C C . LEU A 1 96 ? 29.402 0.848 -24.141 1.00 74.62 96 LEU A C 1
ATOM 742 O O . LEU A 1 96 ? 29.959 -0.206 -23.828 1.00 74.62 96 LEU A O 1
ATOM 746 N N . GLY A 1 97 ? 30.105 1.956 -24.383 1.00 79.88 97 GLY A N 1
ATOM 747 C CA . GLY A 1 97 ? 31.571 1.977 -24.377 1.00 79.88 97 GLY A CA 1
ATOM 748 C C . GLY A 1 97 ? 32.175 0.856 -25.242 1.00 79.88 97 GLY A C 1
ATOM 749 O O . GLY A 1 97 ? 31.931 0.770 -26.445 1.00 79.88 97 GLY A O 1
ATOM 750 N N . THR A 1 98 ? 32.953 -0.048 -24.634 1.00 72.56 98 THR A N 1
ATOM 751 C CA . THR A 1 98 ? 33.573 -1.198 -25.329 1.00 72.56 98 THR A CA 1
ATOM 752 C C . THR A 1 98 ? 32.568 -2.251 -25.811 1.00 72.56 98 THR A C 1
ATOM 754 O O . THR A 1 98 ? 32.863 -2.996 -26.748 1.00 72.56 98 THR A O 1
ATOM 757 N N . LEU A 1 99 ? 31.359 -2.285 -25.244 1.00 70.19 99 LEU A N 1
ATOM 758 C CA . LEU A 1 99 ? 30.257 -3.130 -25.711 1.00 70.19 99 LEU A CA 1
ATOM 759 C C . LEU A 1 99 ? 29.668 -2.629 -27.041 1.00 70.19 99 LEU A C 1
ATOM 761 O O . LEU A 1 99 ? 28.875 -3.324 -27.667 1.00 70.19 99 LEU A O 1
ATOM 765 N N . GLY A 1 100 ? 30.088 -1.469 -27.557 1.00 72.00 100 GLY A N 1
ATOM 766 C CA . GLY A 1 100 ? 29.688 -1.012 -28.892 1.00 72.00 100 GLY A CA 1
ATOM 767 C C . GLY A 1 100 ? 29.976 -2.050 -29.987 1.00 72.00 100 GLY A C 1
ATOM 768 O O . GLY A 1 100 ? 29.188 -2.209 -30.914 1.00 72.00 100 GLY A O 1
ATOM 769 N N . TRP A 1 101 ? 31.042 -2.841 -29.836 1.00 70.75 101 TRP A N 1
ATOM 770 C CA . TRP A 1 101 ? 31.450 -3.877 -30.795 1.00 70.75 101 TRP A CA 1
ATOM 771 C C . TRP A 1 101 ? 31.586 -5.277 -30.172 1.00 70.75 101 TRP A C 1
ATOM 773 O O . TRP A 1 101 ? 31.462 -6.276 -30.880 1.00 70.75 101 TRP A O 1
ATOM 783 N N . TYR A 1 102 ? 31.813 -5.377 -28.859 1.00 69.44 102 TYR A N 1
ATOM 784 C CA . TYR A 1 102 ? 31.935 -6.650 -28.147 1.00 69.44 102 TYR A CA 1
ATOM 785 C C . TYR A 1 102 ? 30.569 -7.202 -27.703 1.00 69.44 102 TYR A C 1
ATOM 787 O O . TYR A 1 102 ? 29.704 -6.456 -27.250 1.00 69.44 102 TYR A O 1
ATOM 795 N N . GLY A 1 103 ? 30.378 -8.525 -27.790 1.00 70.12 103 GLY A N 1
ATOM 796 C CA . GLY A 1 103 ? 29.141 -9.193 -27.354 1.00 70.12 103 GLY A CA 1
ATOM 797 C C . GLY A 1 103 ? 27.977 -9.115 -28.351 1.00 70.12 103 GLY A C 1
ATOM 798 O O . GLY A 1 103 ? 26.840 -9.418 -27.982 1.00 70.12 103 GLY A O 1
ATOM 799 N N . ARG A 1 104 ? 28.246 -8.721 -29.604 1.00 82.38 104 ARG A N 1
ATOM 800 C CA . ARG A 1 104 ? 27.236 -8.591 -30.661 1.00 82.38 104 ARG A CA 1
ATOM 801 C C . ARG A 1 104 ? 27.128 -9.818 -31.566 1.00 82.38 104 ARG A C 1
ATOM 803 O O . ARG A 1 104 ? 28.137 -10.359 -32.008 1.00 82.38 104 ARG A O 1
ATOM 810 N N . TRP A 1 105 ? 25.896 -10.204 -31.896 1.00 79.44 105 TRP A N 1
ATOM 811 C CA . TRP A 1 105 ? 25.577 -11.189 -32.934 1.00 79.44 105 TRP A CA 1
ATOM 812 C C . TRP A 1 105 ? 24.182 -10.911 -33.509 1.00 79.44 105 TRP A C 1
ATOM 814 O O . TRP A 1 105 ? 23.262 -10.624 -32.746 1.00 79.44 105 TRP A O 1
ATOM 824 N N . LEU A 1 106 ? 24.026 -10.994 -34.837 1.00 88.44 106 LEU A N 1
ATOM 825 C CA . LEU A 1 106 ? 22.794 -10.615 -35.558 1.00 88.44 106 LEU A CA 1
ATOM 826 C C . LEU A 1 106 ? 22.310 -9.190 -35.227 1.00 88.44 106 LEU A C 1
ATOM 828 O O . LEU A 1 106 ? 21.134 -8.982 -34.953 1.00 88.44 106 LEU A O 1
ATOM 832 N N . ASP A 1 107 ? 23.234 -8.227 -35.194 1.00 86.00 107 ASP A N 1
ATOM 833 C CA . ASP A 1 107 ? 22.975 -6.816 -34.858 1.00 86.00 107 ASP A CA 1
ATOM 834 C C . ASP A 1 107 ? 22.422 -6.557 -33.443 1.00 86.00 107 ASP A C 1
ATOM 836 O O . ASP A 1 107 ? 22.093 -5.424 -33.099 1.00 86.00 107 ASP A O 1
ATOM 840 N N . VAL A 1 108 ? 22.408 -7.574 -32.577 1.00 85.44 108 VAL A N 1
ATOM 841 C CA . VAL A 1 108 ? 22.010 -7.460 -31.167 1.00 85.44 108 VAL A CA 1
ATOM 842 C C . VAL A 1 108 ? 23.232 -7.560 -30.272 1.00 85.44 108 VAL A C 1
ATOM 844 O O . VAL A 1 108 ? 24.035 -8.483 -30.428 1.00 85.44 108 VAL A O 1
ATOM 847 N N . ASN A 1 109 ? 23.362 -6.665 -29.293 1.00 82.50 109 ASN A N 1
ATOM 848 C CA . ASN A 1 109 ? 24.299 -6.864 -28.194 1.00 82.50 109 ASN A CA 1
ATOM 849 C C . ASN A 1 109 ? 23.685 -7.773 -27.121 1.00 82.50 109 ASN A C 1
ATOM 851 O O . ASN A 1 109 ? 22.893 -7.328 -26.295 1.00 82.50 109 ASN A O 1
ATOM 855 N N . TRP A 1 110 ? 24.071 -9.048 -27.111 1.00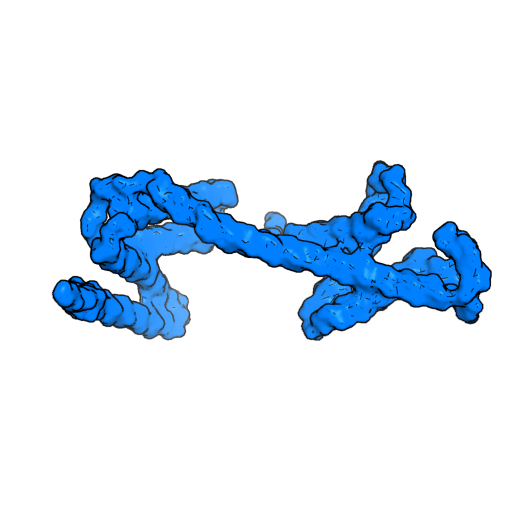 78.12 110 TRP A N 1
ATOM 856 C CA . TRP A 1 110 ? 23.497 -10.058 -26.217 1.00 78.12 110 TRP A CA 1
ATOM 857 C C . TRP A 1 110 ? 23.939 -9.902 -24.765 1.00 78.12 110 TRP A C 1
ATOM 859 O O . TRP A 1 110 ? 23.159 -10.172 -23.854 1.00 78.12 110 TRP A O 1
ATOM 869 N N . VAL A 1 111 ? 25.174 -9.446 -24.543 1.00 76.94 111 VAL A N 1
ATOM 870 C CA . VAL A 1 111 ? 25.696 -9.201 -23.190 1.00 76.94 111 VAL A CA 1
ATOM 871 C C . VAL A 1 111 ? 24.924 -8.050 -22.550 1.00 76.94 111 VAL A C 1
ATOM 873 O O . VAL A 1 111 ? 24.419 -8.187 -21.437 1.00 76.94 111 VAL A O 1
ATOM 876 N N . TRP A 1 112 ? 24.769 -6.954 -23.291 1.00 81.56 112 TRP A N 1
ATOM 877 C CA . TRP A 1 112 ? 23.991 -5.790 -22.885 1.00 81.56 112 TRP A CA 1
ATOM 878 C C . TRP A 1 112 ? 22.507 -6.124 -22.721 1.00 81.56 112 TRP A C 1
ATOM 880 O O . TRP A 1 112 ? 21.902 -5.760 -21.716 1.00 81.56 112 TRP A O 1
ATOM 890 N N . ALA A 1 113 ? 21.936 -6.894 -23.653 1.00 79.75 113 ALA A N 1
ATOM 891 C CA . ALA A 1 113 ? 20.529 -7.270 -23.613 1.00 79.75 113 ALA A CA 1
ATOM 892 C C . ALA A 1 113 ? 20.180 -8.102 -22.378 1.00 79.75 113 ALA A C 1
ATOM 894 O O . ALA A 1 113 ? 19.214 -7.795 -21.681 1.00 79.75 113 ALA A O 1
ATOM 895 N N . VAL A 1 114 ? 20.977 -9.128 -22.062 1.00 81.81 114 VAL A N 1
ATOM 896 C CA . VAL A 1 114 ? 20.768 -9.938 -20.852 1.00 81.81 114 VAL A CA 1
ATOM 897 C C . VAL A 1 114 ? 20.958 -9.086 -19.601 1.00 81.81 114 VAL A C 1
ATOM 899 O O . VAL A 1 114 ? 20.123 -9.142 -18.697 1.00 81.81 114 VAL A O 1
ATOM 902 N N . TRP A 1 115 ? 22.022 -8.281 -19.563 1.00 82.94 115 TRP A N 1
ATOM 903 C CA . TRP A 1 115 ? 22.323 -7.416 -18.428 1.00 82.94 115 TRP A CA 1
ATOM 904 C C . TRP A 1 115 ? 21.173 -6.456 -18.121 1.00 82.94 115 TRP A C 1
ATOM 906 O O . TRP A 1 115 ? 20.656 -6.464 -17.004 1.00 82.94 115 TRP A O 1
ATOM 916 N N . LEU A 1 116 ? 20.713 -5.689 -19.112 1.00 87.19 116 LEU A N 1
ATOM 917 C CA . LEU A 1 116 ? 19.641 -4.724 -18.901 1.00 87.19 116 LEU A CA 1
ATOM 918 C C . LEU A 1 116 ? 18.273 -5.376 -18.703 1.00 87.19 116 LEU A C 1
ATOM 920 O O . LEU A 1 116 ? 17.457 -4.861 -17.945 1.00 87.19 116 LEU A O 1
ATOM 924 N N . THR A 1 117 ? 18.027 -6.549 -19.286 1.00 89.88 117 THR A N 1
ATOM 925 C CA . THR A 1 117 ? 16.807 -7.313 -18.985 1.00 89.88 117 THR A CA 1
ATOM 926 C C . THR A 1 117 ? 16.747 -7.686 -17.502 1.00 89.88 117 THR A C 1
ATOM 928 O O . THR A 1 117 ? 15.714 -7.504 -16.857 1.00 89.88 117 THR A O 1
ATOM 931 N N . ILE A 1 118 ? 17.856 -8.177 -16.934 1.00 87.56 118 ILE A N 1
ATOM 932 C CA . ILE A 1 118 ? 17.948 -8.493 -15.501 1.00 87.56 118 ILE A CA 1
ATOM 933 C C . ILE A 1 118 ? 17.850 -7.216 -14.666 1.00 87.56 118 ILE A C 1
ATOM 935 O O . ILE A 1 118 ? 17.130 -7.194 -13.665 1.00 87.56 118 ILE A O 1
ATOM 939 N N . TYR A 1 119 ? 18.549 -6.160 -15.083 1.00 90.06 119 TYR A N 1
ATOM 940 C CA . TYR A 1 119 ? 18.523 -4.865 -14.419 1.00 90.06 119 TYR A CA 1
ATOM 941 C C . TYR A 1 119 ? 17.092 -4.344 -14.288 1.00 90.06 119 TYR A C 1
ATOM 943 O O . TYR A 1 119 ? 16.632 -4.090 -13.181 1.00 90.06 119 TYR A O 1
ATOM 951 N N . HIS A 1 120 ? 16.337 -4.292 -15.381 1.00 93.62 120 HIS A N 1
ATOM 952 C CA . HIS A 1 120 ? 14.961 -3.806 -15.360 1.00 93.62 120 HIS A CA 1
ATOM 953 C C . HIS A 1 120 ? 14.021 -4.724 -14.586 1.00 93.62 120 HIS A C 1
ATOM 955 O O . HIS A 1 120 ? 13.196 -4.253 -13.800 1.00 93.62 120 HIS A O 1
ATOM 961 N N . ALA A 1 121 ? 14.191 -6.041 -14.718 1.00 93.75 121 ALA A N 1
ATOM 962 C CA . ALA A 1 121 ? 13.409 -7.001 -13.949 1.00 93.75 121 ALA A CA 1
ATOM 963 C C . ALA A 1 121 ? 13.563 -6.807 -12.434 1.00 93.75 121 ALA A C 1
ATOM 965 O O . ALA A 1 121 ? 12.578 -6.842 -11.692 1.00 93.75 121 ALA A O 1
ATOM 966 N N . VAL A 1 122 ? 14.796 -6.594 -11.973 1.00 92.31 122 VAL A N 1
ATOM 967 C CA . VAL A 1 122 ? 15.122 -6.528 -10.548 1.00 92.31 122 VAL A CA 1
ATOM 968 C C . VAL A 1 122 ? 15.031 -5.100 -10.017 1.00 92.31 122 VAL A C 1
ATOM 970 O O . VAL A 1 122 ? 14.292 -4.843 -9.071 1.00 92.31 122 VAL A O 1
ATOM 973 N N . VAL A 1 123 ? 15.769 -4.172 -10.614 1.00 91.00 123 VAL A N 1
ATOM 974 C CA . VAL A 1 123 ? 15.982 -2.805 -10.126 1.00 91.00 123 VAL A CA 1
ATOM 975 C C . VAL A 1 123 ? 14.809 -1.900 -10.468 1.00 91.00 123 VAL A C 1
ATOM 977 O O . VAL A 1 123 ? 14.301 -1.214 -9.583 1.00 91.00 123 VAL A O 1
ATOM 980 N N . SER A 1 124 ? 14.326 -1.941 -11.708 1.00 90.69 124 SER A N 1
ATOM 981 C CA . SER A 1 124 ? 13.260 -1.038 -12.159 1.00 90.69 124 SER A CA 1
ATOM 982 C C . SER A 1 124 ? 11.867 -1.494 -11.717 1.00 90.69 124 SER A C 1
ATOM 984 O O . SER A 1 124 ? 10.973 -0.664 -11.532 1.00 90.69 124 SER A O 1
ATOM 986 N N . ILE A 1 125 ? 11.676 -2.803 -11.505 1.00 95.56 125 ILE A N 1
ATOM 987 C CA . ILE A 1 125 ? 10.361 -3.400 -11.234 1.00 95.56 125 ILE A CA 1
ATOM 988 C C . ILE A 1 125 ? 10.294 -4.056 -9.850 1.00 95.56 125 ILE A C 1
ATOM 990 O O . ILE A 1 125 ? 9.527 -3.604 -8.996 1.00 95.56 125 ILE A O 1
ATOM 994 N N . ALA A 1 126 ? 11.074 -5.111 -9.594 1.00 93.88 126 ALA A N 1
ATOM 995 C CA . ALA A 1 126 ? 10.908 -5.910 -8.379 1.00 93.88 126 ALA A CA 1
ATOM 996 C C . ALA A 1 126 ? 11.245 -5.144 -7.085 1.00 93.88 126 ALA A C 1
ATOM 998 O O . ALA A 1 126 ? 10.482 -5.220 -6.121 1.00 93.88 126 ALA A O 1
ATOM 999 N N . ILE A 1 127 ? 12.346 -4.386 -7.054 1.00 91.19 127 ILE A N 1
ATOM 1000 C CA . ILE A 1 127 ? 12.792 -3.637 -5.868 1.00 91.19 127 ILE A CA 1
ATOM 1001 C C . ILE A 1 127 ? 11.780 -2.548 -5.458 1.00 91.19 127 ILE A C 1
ATOM 1003 O O . ILE A 1 127 ? 11.395 -2.533 -4.286 1.00 91.19 127 ILE A O 1
ATOM 1007 N N . PRO A 1 128 ? 11.289 -1.663 -6.352 1.00 91.75 128 PRO A N 1
ATOM 1008 C CA . PRO A 1 128 ? 10.270 -0.677 -5.994 1.00 91.75 128 PRO A CA 1
ATOM 1009 C C . PRO A 1 128 ? 9.000 -1.312 -5.419 1.00 91.75 128 PRO A C 1
ATOM 1011 O O . PRO A 1 128 ? 8.470 -0.828 -4.417 1.00 91.75 128 PRO A O 1
ATOM 1014 N N . ILE A 1 129 ? 8.538 -2.425 -6.006 1.00 92.38 129 ILE A N 1
ATOM 1015 C CA . ILE A 1 129 ? 7.382 -3.178 -5.497 1.00 92.38 129 ILE A CA 1
ATOM 1016 C C . ILE A 1 129 ? 7.681 -3.707 -4.090 1.00 92.38 129 ILE A C 1
ATOM 1018 O O . ILE A 1 129 ? 6.896 -3.475 -3.169 1.00 92.38 129 ILE A O 1
ATOM 1022 N N . PHE A 1 130 ? 8.836 -4.351 -3.908 1.00 90.75 130 PHE A N 1
ATOM 1023 C CA . PHE A 1 130 ? 9.261 -4.910 -2.627 1.00 90.75 130 PHE A CA 1
ATOM 1024 C C . PHE A 1 130 ? 9.327 -3.846 -1.530 1.00 90.75 130 PHE A C 1
ATOM 1026 O O . PHE A 1 130 ? 8.785 -4.041 -0.447 1.00 90.75 130 PHE A O 1
ATOM 1033 N N . LEU A 1 131 ? 9.937 -2.692 -1.804 1.00 86.75 131 LEU A N 1
ATOM 1034 C CA . LEU A 1 131 ? 10.087 -1.615 -0.824 1.00 86.75 131 LEU A CA 1
ATOM 1035 C C . LEU A 1 131 ? 8.746 -1.014 -0.401 1.00 86.75 131 LEU A C 1
ATOM 1037 O O . LEU A 1 131 ? 8.550 -0.732 0.783 1.00 86.75 131 LEU A O 1
ATOM 1041 N N . VAL A 1 132 ? 7.807 -0.849 -1.336 1.00 87.69 132 VAL A N 1
ATOM 1042 C CA . VAL A 1 132 ? 6.452 -0.379 -1.010 1.00 87.69 132 VAL A CA 1
ATOM 1043 C C . VAL A 1 132 ? 5.716 -1.406 -0.142 1.00 87.69 132 VAL A C 1
ATOM 1045 O O . VAL A 1 132 ? 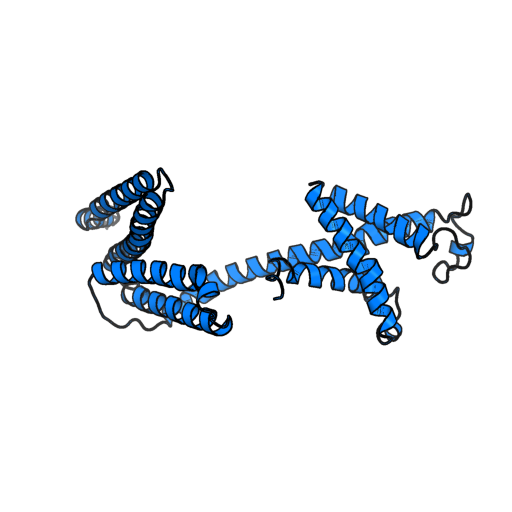5.065 -1.028 0.837 1.00 87.69 132 VAL A O 1
ATOM 1048 N N . GLU A 1 133 ? 5.855 -2.700 -0.437 1.00 84.69 133 GLU A N 1
ATOM 1049 C CA . GLU A 1 133 ? 5.270 -3.777 0.372 1.00 84.69 133 GLU A CA 1
ATOM 1050 C C . GLU A 1 133 ? 5.913 -3.872 1.768 1.00 84.69 133 GLU A C 1
ATOM 1052 O O . GLU A 1 133 ? 5.207 -3.950 2.779 1.00 84.69 133 GLU A O 1
ATOM 1057 N N . CYS A 1 134 ? 7.240 -3.762 1.861 1.00 83.38 134 CYS A N 1
ATOM 1058 C CA . CYS A 1 134 ? 7.975 -3.729 3.124 1.00 83.38 134 CYS A CA 1
ATOM 1059 C C . CYS A 1 134 ? 7.646 -2.496 3.966 1.00 83.38 134 CYS A C 1
ATOM 1061 O O . CYS A 1 134 ? 7.498 -2.624 5.179 1.00 83.38 134 CYS A O 1
ATOM 1063 N N . GLY A 1 135 ? 7.494 -1.317 3.359 1.00 77.94 135 GLY A N 1
ATOM 1064 C CA . GLY A 1 135 ? 7.113 -0.092 4.064 1.00 77.94 135 GLY A CA 1
ATOM 1065 C C . GLY A 1 135 ? 5.743 -0.213 4.734 1.00 77.94 135 GLY A C 1
ATOM 1066 O O . GLY A 1 135 ? 5.574 0.182 5.889 1.00 77.94 135 GLY A O 1
ATOM 1067 N N . ALA A 1 136 ? 4.778 -0.839 4.055 1.00 68.62 136 ALA A N 1
ATOM 1068 C CA . ALA A 1 136 ? 3.485 -1.163 4.652 1.00 68.62 136 ALA A CA 1
ATOM 1069 C C . ALA A 1 136 ? 3.635 -2.149 5.826 1.00 68.62 136 ALA A C 1
ATOM 1071 O O . ALA A 1 136 ? 3.056 -1.933 6.893 1.00 68.62 136 ALA A O 1
ATOM 1072 N N . GLY A 1 137 ? 4.462 -3.187 5.665 1.00 74.81 137 GLY A N 1
ATOM 1073 C CA . GLY A 1 137 ? 4.783 -4.135 6.735 1.00 74.81 137 GLY A CA 1
ATOM 1074 C C . GLY A 1 137 ? 5.433 -3.468 7.953 1.00 74.81 137 GLY A C 1
ATOM 1075 O O . GLY A 1 137 ? 5.012 -3.697 9.088 1.00 74.81 137 GLY A O 1
ATOM 1076 N N . ALA A 1 138 ? 6.405 -2.584 7.729 1.00 77.56 138 ALA A N 1
ATOM 1077 C CA . ALA A 1 138 ? 7.091 -1.827 8.769 1.00 77.56 138 ALA A CA 1
ATOM 1078 C C . ALA A 1 138 ? 6.140 -0.878 9.509 1.00 77.56 138 ALA A C 1
ATOM 1080 O O . ALA A 1 138 ? 6.202 -0.787 10.734 1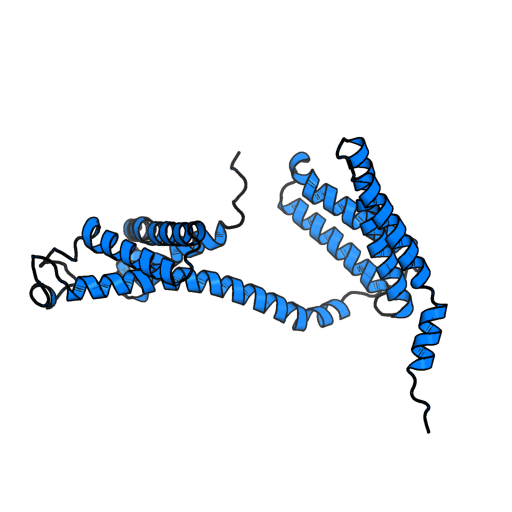.00 77.56 138 ALA A O 1
ATOM 1081 N N . ALA A 1 139 ? 5.213 -0.223 8.803 1.00 70.12 139 ALA A N 1
ATOM 1082 C CA . ALA A 1 139 ? 4.192 0.616 9.425 1.00 70.12 139 ALA A CA 1
ATOM 1083 C C . ALA A 1 139 ? 3.272 -0.197 10.351 1.00 70.12 139 ALA A C 1
ATOM 1085 O O . ALA A 1 139 ? 3.013 0.213 11.482 1.00 70.12 139 ALA A O 1
ATOM 1086 N N . VAL A 1 140 ? 2.822 -1.378 9.914 1.00 72.69 140 VAL A N 1
ATOM 1087 C CA . VAL A 1 140 ? 2.022 -2.281 10.756 1.00 72.69 140 VAL A CA 1
ATOM 1088 C C . VAL A 1 140 ? 2.827 -2.744 11.972 1.00 72.69 140 VAL A C 1
ATOM 1090 O O . VAL A 1 140 ? 2.334 -2.662 13.098 1.00 72.69 140 VAL A O 1
ATOM 1093 N N . ALA A 1 141 ? 4.077 -3.168 11.775 1.00 77.00 141 ALA A N 1
ATOM 1094 C CA . ALA A 1 141 ? 4.961 -3.582 12.862 1.00 77.00 141 ALA A CA 1
ATOM 1095 C C . ALA A 1 141 ? 5.194 -2.448 13.875 1.00 77.00 141 ALA A C 1
ATOM 1097 O O . ALA A 1 141 ? 5.109 -2.673 15.084 1.00 77.00 141 ALA A O 1
ATOM 1098 N N . PHE A 1 142 ? 5.409 -1.220 13.394 1.00 81.94 142 PHE A N 1
ATOM 1099 C CA . PHE A 1 142 ? 5.536 -0.027 14.224 1.00 81.94 142 PHE A CA 1
ATOM 1100 C C . PHE A 1 142 ? 4.264 0.246 15.025 1.00 81.94 142 PHE A C 1
ATOM 1102 O O . PHE A 1 142 ? 4.356 0.473 16.226 1.00 81.94 142 PHE A O 1
ATOM 1109 N N . LEU A 1 143 ? 3.079 0.183 14.409 1.00 79.69 143 LEU A N 1
ATOM 1110 C CA . LEU A 1 143 ? 1.810 0.385 15.115 1.00 79.69 143 LEU A CA 1
ATOM 1111 C C . LEU A 1 143 ? 1.594 -0.672 16.206 1.00 79.69 143 LEU A C 1
ATOM 1113 O O . LEU A 1 143 ? 1.188 -0.329 17.316 1.00 79.69 143 LEU A O 1
ATOM 1117 N N . VAL A 1 144 ? 1.921 -1.939 15.931 1.00 80.62 144 VAL A N 1
ATOM 1118 C CA . VAL A 1 144 ? 1.857 -3.025 16.924 1.00 80.62 144 VAL A CA 1
ATOM 1119 C C . VAL A 1 144 ? 2.839 -2.781 18.070 1.00 80.62 144 VAL A C 1
ATOM 1121 O O . VAL A 1 144 ? 2.472 -2.903 19.241 1.00 80.62 144 VAL A O 1
ATOM 1124 N N . TRP A 1 145 ? 4.082 -2.418 17.756 1.00 91.06 145 TRP A N 1
ATOM 1125 C CA . TRP A 1 145 ? 5.097 -2.084 18.752 1.00 91.06 145 TRP A CA 1
ATOM 1126 C C . TRP A 1 145 ? 4.691 -0.867 19.593 1.00 91.06 145 TRP A C 1
ATOM 1128 O O . TRP A 1 145 ? 4.759 -0.921 20.820 1.00 91.06 145 TRP A O 1
ATOM 1138 N N . ALA A 1 146 ? 4.212 0.203 18.957 1.00 84.06 146 ALA A N 1
ATOM 1139 C CA . ALA A 1 146 ? 3.790 1.433 19.611 1.00 84.06 146 ALA A CA 1
ATOM 1140 C C . ALA A 1 146 ? 2.585 1.183 20.524 1.00 84.06 146 ALA A C 1
ATOM 1142 O O . ALA A 1 146 ? 2.570 1.657 21.660 1.00 84.06 146 ALA A O 1
ATOM 1143 N N . ALA A 1 147 ? 1.619 0.375 20.081 1.00 82.94 147 ALA A N 1
ATOM 1144 C CA . ALA A 1 147 ? 0.516 -0.066 20.924 1.00 82.94 147 ALA A CA 1
ATOM 1145 C C . ALA A 1 147 ? 1.033 -0.831 22.154 1.00 82.94 147 ALA A C 1
ATOM 1147 O O . ALA A 1 147 ? 0.685 -0.478 23.277 1.00 82.94 147 ALA A O 1
ATOM 1148 N N . LYS A 1 148 ? 1.928 -1.814 21.987 1.00 82.12 148 LYS A N 1
ATOM 1149 C CA . LYS A 1 148 ? 2.487 -2.574 23.122 1.00 82.12 148 LYS A CA 1
ATOM 1150 C C . LYS A 1 148 ? 3.293 -1.704 24.090 1.00 82.12 148 LYS A C 1
ATOM 1152 O O . LYS A 1 148 ? 3.191 -1.891 25.299 1.00 82.12 148 LYS A O 1
ATOM 1157 N N . LYS A 1 149 ? 4.084 -0.761 23.574 1.00 88.88 149 LYS A N 1
ATOM 1158 C CA . LYS A 1 149 ? 4.988 0.073 24.377 1.00 88.88 149 LYS A CA 1
ATOM 1159 C C . LYS A 1 149 ? 4.271 1.221 25.082 1.00 88.88 149 LYS A C 1
ATOM 1161 O O . LYS A 1 149 ? 4.568 1.507 26.239 1.00 88.88 149 LYS A O 1
ATOM 1166 N N . TYR A 1 150 ? 3.350 1.893 24.394 1.00 86.50 150 TYR A N 1
ATOM 1167 C CA . TYR A 1 150 ? 2.771 3.148 24.870 1.00 86.50 150 TYR A CA 1
ATOM 1168 C C . TYR A 1 150 ? 1.321 3.026 25.332 1.00 86.50 150 TYR A C 1
ATOM 1170 O O . TYR A 1 150 ? 0.917 3.841 26.158 1.00 86.50 150 TYR A O 1
ATOM 1178 N N . ALA A 1 151 ? 0.534 2.038 24.878 1.00 82.69 151 ALA A N 1
ATOM 1179 C CA . ALA A 1 151 ? -0.892 1.992 25.223 1.00 82.69 151 ALA A CA 1
ATOM 1180 C C . ALA A 1 151 ? -1.120 1.884 26.733 1.00 82.69 151 ALA A C 1
ATOM 1182 O O . ALA A 1 151 ? -1.964 2.603 27.251 1.00 82.69 151 ALA A O 1
ATOM 1183 N N . GLY A 1 152 ? -0.340 1.071 27.456 1.00 81.50 152 GLY A N 1
ATOM 1184 C CA . GLY A 1 152 ? -0.450 0.965 28.917 1.00 81.50 152 GLY A CA 1
ATOM 1185 C C . GLY A 1 152 ? -0.109 2.273 29.640 1.00 81.50 152 GLY A C 1
ATOM 1186 O O . GLY A 1 152 ? -0.840 2.700 30.530 1.00 81.50 152 GLY A O 1
ATOM 1187 N N . VAL A 1 153 ? 0.957 2.955 29.206 1.00 84.62 153 VAL A N 1
ATOM 1188 C CA . VAL A 1 153 ? 1.383 4.250 29.769 1.00 84.62 153 VAL A CA 1
ATOM 1189 C C . VAL A 1 153 ? 0.337 5.333 29.504 1.00 84.62 153 VAL A C 1
ATOM 1191 O O . VAL A 1 153 ? -0.027 6.084 30.406 1.00 84.62 153 VAL A O 1
ATOM 1194 N N . LEU A 1 154 ? -0.173 5.409 28.273 1.00 83.75 154 LEU A N 1
ATOM 1195 C CA . LEU A 1 154 ? -1.223 6.351 27.889 1.00 83.75 154 LEU A CA 1
ATOM 1196 C C . LEU A 1 154 ? -2.534 6.046 28.620 1.00 83.75 154 LEU A C 1
ATOM 1198 O O . LEU A 1 154 ? -3.180 6.967 29.114 1.00 83.75 154 LEU A O 1
ATOM 1202 N N . TRP A 1 155 ? -2.890 4.765 28.754 1.00 81.75 155 TRP A N 1
ATOM 1203 C CA . TRP A 1 155 ? -4.060 4.319 29.505 1.00 81.75 155 TRP A CA 1
ATOM 1204 C C . TRP A 1 155 ? -3.978 4.740 30.971 1.00 81.75 155 TRP A C 1
ATOM 1206 O O . TRP A 1 155 ? -4.932 5.304 31.500 1.00 81.75 155 TRP A O 1
ATOM 1216 N N . ALA A 1 156 ? -2.820 4.551 31.609 1.00 81.44 156 ALA A N 1
ATOM 1217 C CA . ALA A 1 156 ? -2.596 4.947 32.995 1.00 81.44 156 ALA A CA 1
ATOM 1218 C C . ALA A 1 156 ? -2.736 6.464 33.213 1.00 81.44 156 ALA A C 1
ATOM 1220 O O . ALA A 1 156 ? -3.258 6.879 34.246 1.00 81.44 156 ALA A O 1
ATOM 1221 N N . ARG A 1 157 ? -2.329 7.282 32.230 1.00 84.31 157 ARG A N 1
ATOM 1222 C CA . ARG A 1 157 ? -2.438 8.753 32.268 1.00 84.31 157 ARG A CA 1
ATOM 1223 C C . ARG A 1 157 ? -3.868 9.274 32.121 1.00 84.31 157 ARG A C 1
ATOM 1225 O O . ARG A 1 157 ? -4.118 10.428 32.467 1.00 84.31 157 ARG A O 1
ATOM 1232 N N . LEU A 1 158 ? -4.801 8.473 31.602 1.00 81.31 158 LEU A N 1
ATOM 1233 C CA . LEU A 1 158 ? -6.191 8.905 31.471 1.00 81.31 158 LEU A CA 1
ATOM 1234 C C . LEU A 1 158 ? -6.837 9.057 32.858 1.00 81.31 158 LEU A C 1
ATOM 1236 O O . LEU A 1 158 ? -6.727 8.143 33.684 1.00 81.31 158 LEU A O 1
ATOM 1240 N N . PRO A 1 159 ? -7.550 10.171 33.112 1.00 79.19 159 PRO A N 1
ATOM 1241 C CA . PRO A 1 159 ? -8.127 10.450 34.417 1.00 79.19 159 PRO A CA 1
ATOM 1242 C C . PRO A 1 159 ? -9.202 9.419 34.780 1.00 79.19 159 PRO A C 1
ATOM 1244 O O . PRO A 1 159 ? -10.226 9.295 34.108 1.00 79.19 159 PRO A O 1
ATOM 1247 N N . SER A 1 160 ? -8.990 8.716 35.893 1.00 73.69 160 SER A N 1
ATOM 1248 C CA . SER A 1 160 ? -9.976 7.828 36.515 1.00 73.69 160 SER A CA 1
ATOM 1249 C C . SER A 1 160 ? -10.797 8.642 37.521 1.00 73.69 160 SER A C 1
ATOM 1251 O O . SER A 1 160 ? -10.425 8.802 38.682 1.00 73.69 160 SER A O 1
ATOM 1253 N N . ARG A 1 161 ? -11.890 9.265 37.057 1.00 70.81 161 ARG A N 1
ATOM 1254 C CA . ARG A 1 161 ? -12.866 9.924 37.947 1.00 70.81 161 ARG A CA 1
ATOM 1255 C C . ARG A 1 161 ? -13.905 8.900 38.408 1.00 70.81 161 ARG A C 1
ATOM 1257 O O . ARG A 1 161 ? -14.402 8.119 37.598 1.00 70.81 161 ARG A O 1
ATOM 1264 N N . LYS A 1 162 ? -14.262 8.923 39.695 1.00 66.56 162 LYS A N 1
ATOM 1265 C CA . LYS A 1 162 ? -15.285 8.033 40.267 1.00 66.56 162 LYS A CA 1
ATOM 1266 C C . LYS A 1 162 ? -16.698 8.561 39.947 1.00 66.56 162 LYS A C 1
ATOM 1268 O O . LYS A 1 162 ? -17.063 9.591 40.491 1.00 66.56 162 LYS A O 1
ATOM 1273 N N . ASP A 1 163 ? -17.407 7.862 39.039 1.00 60.16 163 ASP A N 1
ATOM 1274 C CA . ASP A 1 163 ? -18.881 7.728 38.805 1.00 60.16 163 ASP A CA 1
ATOM 1275 C C . ASP A 1 163 ? -19.240 7.652 37.295 1.00 60.16 163 ASP A C 1
ATOM 1277 O O . ASP A 1 163 ? -18.561 8.306 36.496 1.00 60.16 163 ASP A O 1
ATOM 1281 N N . PRO A 1 164 ? -20.282 6.906 36.829 1.00 61.03 164 PRO A N 1
ATOM 1282 C CA . PRO A 1 164 ? -21.401 6.259 37.536 1.00 61.03 164 PRO A CA 1
ATOM 1283 C C . PRO A 1 164 ? -21.317 4.719 37.580 1.00 61.03 164 PRO A C 1
ATOM 1285 O O . PRO A 1 164 ? -20.777 4.059 36.697 1.00 61.03 164 PRO A O 1
ATOM 1288 N N . ARG A 1 165 ? -21.932 4.119 38.604 1.00 62.06 165 ARG A N 1
ATOM 1289 C CA . ARG A 1 165 ? -21.757 2.698 38.971 1.00 62.06 165 ARG A CA 1
ATOM 1290 C C . ARG A 1 165 ? -22.606 1.688 38.187 1.00 62.06 165 ARG A C 1
ATOM 1292 O O . ARG A 1 165 ? -22.436 0.489 38.385 1.00 62.06 165 ARG A O 1
ATOM 1299 N N . SER A 1 166 ? -23.541 2.129 37.344 1.00 81.88 166 SER A N 1
ATOM 1300 C CA . SER A 1 166 ? -24.592 1.252 36.803 1.00 81.88 166 SER A CA 1
ATOM 1301 C C . SER A 1 166 ? -24.230 0.625 35.445 1.00 81.88 166 SER A C 1
ATOM 1303 O O . SER A 1 166 ? -23.932 1.374 34.514 1.00 81.88 166 SER A O 1
ATOM 1305 N N . PRO A 1 167 ? -24.358 -0.711 35.282 1.00 84.50 167 PRO A N 1
ATOM 1306 C CA . PRO A 1 167 ? -24.276 -1.420 33.995 1.00 84.50 167 PRO A CA 1
ATOM 1307 C C . PRO A 1 167 ? -25.105 -0.802 32.871 1.00 84.50 167 PRO A C 1
ATOM 1309 O O . PRO A 1 167 ? -24.705 -0.812 31.712 1.00 84.50 167 PRO A O 1
ATOM 1312 N N . ARG A 1 168 ? -26.253 -0.207 33.207 1.00 87.69 168 ARG A N 1
ATOM 1313 C CA . ARG A 1 168 ? -27.156 0.385 32.213 1.00 87.69 168 ARG A CA 1
ATOM 1314 C C . ARG A 1 168 ? -26.537 1.581 31.497 1.00 87.69 168 ARG A C 1
ATOM 1316 O O . ARG A 1 168 ? -26.782 1.751 30.311 1.00 87.69 168 ARG A O 1
ATOM 1323 N N . VAL A 1 169 ? -25.716 2.374 32.190 1.00 87.50 169 VAL A N 1
ATOM 1324 C CA . VAL A 1 169 ? -25.037 3.524 31.574 1.00 87.50 169 VAL A CA 1
ATOM 1325 C C . VAL A 1 169 ? -24.038 3.046 30.528 1.00 87.50 169 VAL A C 1
ATOM 1327 O O . VAL A 1 169 ? -23.972 3.611 29.445 1.00 87.50 169 VAL A O 1
ATOM 1330 N N . TYR A 1 170 ? -23.308 1.971 30.821 1.00 88.44 170 TYR A N 1
ATOM 1331 C CA . TYR A 1 170 ? -22.349 1.392 29.889 1.00 88.44 170 TYR A CA 1
ATOM 1332 C C . TYR A 1 170 ? -23.053 0.754 28.696 1.00 88.44 170 TYR A C 1
ATOM 1334 O O . TYR A 1 170 ? -22.616 0.962 27.571 1.00 88.44 170 TYR A O 1
ATOM 1342 N N . ALA A 1 171 ? -24.180 0.070 28.908 1.00 90.56 171 ALA A N 1
ATOM 1343 C CA . ALA A 1 171 ? -25.008 -0.430 27.813 1.00 90.56 171 ALA A CA 1
ATOM 1344 C C . ALA A 1 171 ? -25.552 0.699 26.927 1.00 90.56 171 ALA A C 1
ATOM 1346 O O . ALA A 1 171 ? -25.429 0.635 25.707 1.00 90.56 171 ALA A O 1
ATOM 1347 N N . LEU A 1 172 ? -26.083 1.770 27.517 1.00 91.38 172 LEU A N 1
ATOM 1348 C CA . LEU A 1 172 ? -26.563 2.915 26.745 1.00 91.38 172 LEU A CA 1
ATOM 1349 C C . LEU A 1 172 ? -25.417 3.610 25.998 1.00 91.38 172 LEU A C 1
ATOM 1351 O O . LEU A 1 172 ? -25.582 3.990 24.844 1.00 91.38 172 LEU A O 1
ATOM 1355 N N . ALA A 1 173 ? -24.242 3.720 26.619 1.00 90.38 173 ALA A N 1
ATOM 1356 C CA . ALA A 1 173 ? -23.055 4.279 25.984 1.00 90.38 173 ALA A CA 1
ATOM 1357 C C . ALA A 1 173 ? -22.540 3.404 24.836 1.00 90.38 173 ALA A C 1
ATOM 1359 O O . ALA A 1 173 ? -22.162 3.941 23.805 1.00 90.38 173 ALA A O 1
ATOM 1360 N N . GLY A 1 174 ? -22.550 2.076 24.978 1.00 90.62 174 GLY A N 1
ATOM 1361 C CA . GLY A 1 174 ? -22.186 1.152 23.902 1.00 90.62 174 GLY A CA 1
ATOM 1362 C C . GLY A 1 174 ? -23.169 1.204 22.737 1.00 90.62 174 GLY A C 1
ATOM 1363 O O . GLY A 1 174 ? -22.750 1.270 21.582 1.00 90.62 174 GLY A O 1
ATOM 1364 N N . PHE A 1 175 ? -24.470 1.253 23.038 1.00 93.62 175 PHE A N 1
ATOM 1365 C CA . PHE A 1 175 ? -25.522 1.434 22.039 1.00 93.62 175 PHE A CA 1
ATOM 1366 C C . PHE A 1 175 ? -25.349 2.764 21.302 1.00 93.62 175 PHE A C 1
ATOM 1368 O O . PHE A 1 175 ? -25.276 2.790 20.078 1.00 93.62 175 PHE A O 1
ATOM 1375 N N . GLY A 1 176 ? -25.221 3.864 22.051 1.00 90.81 176 GLY A N 1
ATOM 1376 C CA . GLY A 1 176 ? -25.035 5.207 21.511 1.00 90.81 176 GLY A CA 1
ATOM 1377 C C . GLY A 1 176 ? -23.727 5.365 20.738 1.00 90.81 176 GLY A C 1
ATOM 1378 O O . GLY A 1 176 ? -23.718 6.025 19.708 1.00 90.81 176 GLY A O 1
ATOM 1379 N N . PHE A 1 177 ? -22.644 4.717 21.175 1.00 90.44 177 PHE A N 1
ATOM 1380 C CA . PHE A 1 177 ? -21.368 4.693 20.460 1.00 90.44 177 PHE A CA 1
ATOM 1381 C C . PHE A 1 177 ? -21.514 4.047 19.086 1.00 90.44 177 PHE A C 1
ATOM 1383 O O . PHE A 1 177 ? -21.082 4.628 18.089 1.00 90.44 177 PHE A O 1
ATOM 1390 N N . LEU A 1 178 ? -22.131 2.864 19.019 1.00 89.88 178 LEU A N 1
ATOM 1391 C CA . LEU A 1 178 ? -22.266 2.149 17.756 1.00 89.88 178 LEU A CA 1
ATOM 1392 C C . LEU A 1 178 ? -23.305 2.805 16.842 1.00 89.88 178 LEU A C 1
ATOM 1394 O O . LEU A 1 178 ? -23.025 2.989 15.662 1.00 89.88 178 LEU A O 1
ATOM 1398 N N . MET A 1 179 ? -24.445 3.235 17.388 1.00 89.19 179 MET A N 1
ATOM 1399 C CA . MET A 1 179 ? -25.460 4.005 16.663 1.00 89.19 179 MET A CA 1
ATOM 1400 C C . MET A 1 179 ? -24.884 5.316 16.123 1.00 89.19 179 MET A C 1
ATOM 1402 O O . MET A 1 179 ? -25.020 5.608 14.940 1.00 89.19 179 MET A O 1
ATOM 1406 N N . GLY A 1 180 ? -24.210 6.092 16.973 1.00 85.38 180 GLY A N 1
ATOM 1407 C CA . GLY A 1 180 ? -23.591 7.360 16.604 1.00 85.38 180 GLY A CA 1
ATOM 1408 C C . GLY A 1 180 ? -22.516 7.176 15.540 1.00 85.38 180 GLY A C 1
ATOM 1409 O O . GLY A 1 180 ? -22.530 7.885 14.544 1.00 85.38 180 GLY A O 1
ATOM 1410 N N . SER A 1 181 ? -21.653 6.165 15.683 1.00 83.69 181 SER A N 1
ATOM 1411 C CA . SER A 1 181 ? -20.660 5.821 14.657 1.00 83.69 181 SER A CA 1
ATOM 1412 C C . SER A 1 181 ? -21.324 5.397 13.342 1.00 83.69 181 SER A C 1
ATOM 1414 O O . SER A 1 181 ? -20.884 5.805 12.271 1.00 83.69 181 SER A O 1
ATOM 1416 N N . PHE A 1 182 ? -22.401 4.612 13.399 1.00 83.06 182 PHE A N 1
ATOM 1417 C CA . PHE A 1 182 ? -23.136 4.176 12.212 1.00 83.06 182 PHE A CA 1
ATOM 1418 C C . PHE A 1 182 ? -23.779 5.354 11.470 1.00 83.06 182 PHE A C 1
ATOM 1420 O O . PHE A 1 182 ? -23.658 5.450 10.253 1.00 83.06 182 PHE A O 1
ATOM 1427 N N . LEU A 1 183 ? -24.411 6.282 12.190 1.00 82.56 183 LEU A N 1
ATOM 1428 C CA . LEU A 1 183 ? -25.006 7.483 11.599 1.00 82.56 183 LEU A CA 1
ATOM 1429 C C . LEU A 1 183 ? -23.938 8.443 11.066 1.00 82.56 183 LEU A C 1
ATOM 1431 O O . LEU A 1 183 ? -24.075 8.954 9.958 1.00 82.56 183 LEU A O 1
ATOM 1435 N N . LEU A 1 184 ? -22.856 8.639 11.820 1.00 77.19 184 LEU A N 1
ATOM 1436 C CA . LEU A 1 184 ? -21.772 9.546 11.463 1.00 77.19 184 LEU A CA 1
ATOM 1437 C C . LEU A 1 184 ? -21.013 9.074 10.217 1.00 77.19 184 LEU A C 1
ATOM 1439 O O . LEU A 1 184 ? -20.823 9.844 9.282 1.00 77.19 184 LEU A O 1
ATOM 1443 N N . TYR A 1 185 ? -20.601 7.804 10.176 1.00 76.00 185 TYR A N 1
ATOM 1444 C CA . TYR A 1 185 ? -19.787 7.277 9.076 1.00 76.00 185 TYR A CA 1
ATOM 1445 C C . TYR A 1 185 ? -20.616 6.664 7.946 1.00 76.00 185 TYR A C 1
ATOM 1447 O O . TYR A 1 185 ? -20.227 6.765 6.785 1.00 76.00 185 TYR A O 1
ATOM 1455 N N . GLY A 1 186 ? -21.749 6.035 8.263 1.00 71.88 186 GLY A N 1
ATOM 1456 C CA . GLY A 1 186 ? -22.657 5.460 7.268 1.00 71.88 186 GLY A CA 1
ATOM 1457 C C . GLY A 1 186 ? -23.595 6.496 6.648 1.00 71.88 186 GLY A C 1
ATOM 1458 O O . GLY A 1 186 ? -23.857 6.443 5.450 1.00 71.88 186 GLY A O 1
ATOM 1459 N N . GLY A 1 187 ? -24.074 7.458 7.442 1.00 67.81 187 GLY A N 1
ATOM 1460 C CA . GLY A 1 187 ? -24.965 8.534 6.992 1.00 67.81 187 GLY A CA 1
ATOM 1461 C C . GLY A 1 187 ? -24.253 9.835 6.602 1.00 67.81 187 GLY A C 1
ATOM 1462 O O . GLY A 1 187 ? -24.813 10.624 5.847 1.00 67.81 187 GLY A O 1
ATOM 1463 N N . GLY A 1 188 ? -23.015 10.057 7.059 1.00 63.72 188 GLY A N 1
ATOM 1464 C CA . GLY A 1 188 ? -22.238 11.292 6.860 1.00 63.72 188 GLY A CA 1
ATOM 1465 C C . GLY A 1 188 ? -22.238 11.887 5.442 1.00 63.72 188 GLY A C 1
ATOM 1466 O O . GLY A 1 188 ? -22.456 13.095 5.316 1.00 63.72 188 GLY A O 1
ATOM 1467 N N . PRO A 1 189 ? -22.073 11.091 4.363 1.00 62.44 189 PRO A N 1
ATOM 1468 C CA . PRO A 1 189 ? -22.117 11.606 2.992 1.00 62.44 189 PRO A CA 1
ATOM 1469 C C . PRO A 1 189 ? -23.442 12.282 2.607 1.00 62.44 189 PRO A C 1
ATOM 1471 O O . PRO A 1 189 ? -23.445 13.167 1.755 1.00 62.44 189 PRO A O 1
ATOM 1474 N N . PHE A 1 190 ? -24.557 11.902 3.238 1.00 65.19 190 PHE A N 1
ATOM 1475 C CA . PHE A 1 190 ? -25.885 12.461 2.967 1.00 65.19 190 PHE A CA 1
ATOM 1476 C C . PHE A 1 190 ? -26.150 13.776 3.711 1.00 65.19 190 PHE A C 1
ATOM 1478 O O . PHE A 1 190 ? -27.033 14.531 3.316 1.00 65.19 190 PHE A O 1
ATOM 1485 N N . PHE A 1 191 ? -25.375 14.075 4.758 1.00 63.91 191 PHE A N 1
ATOM 1486 C CA . PHE A 1 191 ? -25.533 15.279 5.581 1.00 63.91 191 PHE A CA 1
ATOM 1487 C C . PHE A 1 191 ? -24.584 16.421 5.182 1.00 63.91 191 PHE A C 1
ATOM 1489 O O . PHE A 1 191 ? -24.571 17.462 5.833 1.00 63.91 191 PHE A O 1
ATOM 1496 N N . GLY A 1 192 ? -23.781 16.246 4.124 1.00 58.34 192 GLY A N 1
ATOM 1497 C CA . GLY A 1 192 ? -22.877 17.289 3.622 1.00 58.34 192 GLY A CA 1
ATOM 1498 C C . GLY A 1 192 ? -21.741 17.656 4.586 1.00 58.34 192 GLY A C 1
ATOM 1499 O O . GLY A 1 192 ? -21.193 18.755 4.497 1.00 58.34 192 GLY A O 1
ATOM 1500 N N . VAL A 1 193 ? -21.389 16.761 5.516 1.00 62.53 193 VAL A N 1
ATOM 1501 C CA . VAL A 1 193 ? -20.370 17.024 6.542 1.00 62.53 193 VAL A CA 1
ATOM 1502 C C . VAL A 1 193 ? -18.981 17.063 5.902 1.00 62.53 193 VAL A C 1
ATOM 1504 O O . VAL A 1 193 ? -18.595 16.174 5.141 1.00 62.53 193 VAL A O 1
ATOM 1507 N N . ILE A 1 194 ? -18.207 18.103 6.215 1.00 69.69 194 ILE A N 1
ATOM 1508 C CA . ILE A 1 194 ? -16.818 18.231 5.760 1.00 69.69 194 ILE A CA 1
ATOM 1509 C C . ILE A 1 194 ? -15.994 17.106 6.415 1.00 69.69 194 ILE A C 1
ATOM 1511 O O . ILE A 1 194 ? -16.068 16.962 7.636 1.00 69.69 194 ILE A O 1
ATOM 1515 N N . PRO A 1 195 ? -15.149 16.356 5.676 1.00 69.69 195 PRO A N 1
ATOM 1516 C CA . PRO A 1 195 ? -14.419 15.201 6.216 1.00 69.69 195 PRO A CA 1
ATOM 1517 C C . PRO A 1 195 ? -13.639 15.472 7.510 1.00 69.69 195 PRO A C 1
ATOM 1519 O O . PRO A 1 195 ? -13.552 14.609 8.380 1.00 69.69 195 PRO A O 1
ATOM 1522 N N . ALA A 1 196 ? -13.096 16.682 7.665 1.00 71.25 196 ALA A N 1
ATOM 1523 C CA . ALA A 1 196 ? -12.397 17.096 8.878 1.00 71.25 196 ALA A CA 1
ATOM 1524 C C . ALA A 1 196 ? -13.312 17.125 10.117 1.00 71.25 196 ALA A C 1
ATOM 1526 O O . ALA A 1 196 ? -12.890 16.710 11.193 1.00 71.25 196 ALA A O 1
ATOM 1527 N N . ILE A 1 197 ? -14.564 17.566 9.968 1.00 72.88 197 ILE A N 1
ATOM 1528 C CA . ILE A 1 197 ? -15.547 17.627 11.058 1.00 72.88 197 ILE A CA 1
ATOM 1529 C C . ILE A 1 197 ? -15.933 16.208 11.483 1.00 72.88 197 ILE A C 1
ATOM 1531 O O . ILE A 1 197 ? -15.866 15.896 12.666 1.00 72.88 197 ILE A O 1
ATOM 1535 N N . THR A 1 198 ? -16.187 15.311 10.526 1.00 73.88 198 THR A N 1
ATOM 1536 C CA . THR A 1 198 ? -16.490 13.896 10.803 1.00 73.88 198 THR A CA 1
ATOM 1537 C C . THR A 1 198 ? -15.351 13.195 11.549 1.00 73.88 198 THR A C 1
ATOM 1539 O O . THR A 1 198 ? -15.591 12.400 12.456 1.00 73.88 198 THR A O 1
ATOM 1542 N N . ILE A 1 199 ? -14.094 13.504 11.207 1.00 76.12 199 ILE A N 1
ATOM 1543 C CA . ILE A 1 199 ? -12.921 12.987 11.926 1.00 76.12 199 ILE A CA 1
ATOM 1544 C C . ILE A 1 199 ? -12.898 13.508 13.370 1.00 76.12 199 ILE A C 1
ATOM 1546 O O . ILE A 1 199 ? -12.671 12.725 14.292 1.00 76.12 199 ILE A O 1
ATOM 1550 N N . LEU A 1 200 ? -13.147 14.803 13.585 1.00 79.94 200 LEU A N 1
ATOM 1551 C CA . LEU A 1 200 ? -13.177 15.398 14.925 1.00 79.94 200 LEU A CA 1
ATOM 1552 C C . LEU A 1 200 ? -14.312 14.827 15.786 1.00 79.94 200 LEU A C 1
ATOM 1554 O O . LEU A 1 200 ? -14.080 14.483 16.944 1.00 79.94 200 LEU A O 1
ATOM 1558 N N . GLU A 1 201 ? -15.507 14.666 15.222 1.00 79.44 201 GLU A N 1
ATOM 1559 C CA . GLU A 1 201 ? -16.656 14.035 15.881 1.00 79.44 201 GLU A CA 1
ATOM 1560 C C . GLU A 1 201 ? -16.349 12.578 16.244 1.00 79.44 201 GLU A C 1
ATOM 1562 O O . GLU A 1 201 ? -16.593 12.142 17.370 1.00 79.44 201 GLU A O 1
ATOM 1567 N N . GLY A 1 202 ? -15.715 11.846 15.326 1.00 79.44 202 GLY A N 1
ATOM 1568 C CA . GLY A 1 202 ? -15.236 10.489 15.546 1.00 79.44 202 GLY A CA 1
ATOM 1569 C C . GLY A 1 202 ? -14.242 10.371 16.698 1.00 79.44 202 GLY A C 1
ATOM 1570 O O . GLY A 1 202 ? -14.387 9.507 17.568 1.00 79.44 202 GLY A O 1
ATOM 1571 N N . ILE A 1 203 ? -13.251 11.266 16.736 1.00 82.69 203 ILE A N 1
ATOM 1572 C CA . ILE A 1 203 ? -12.274 11.354 17.826 1.00 82.69 203 ILE A CA 1
ATOM 1573 C C . ILE A 1 203 ? -12.982 11.683 19.143 1.00 82.69 203 ILE A C 1
ATOM 1575 O O . ILE A 1 203 ? -12.704 11.037 20.152 1.00 82.69 203 ILE A O 1
ATOM 1579 N N . ALA A 1 204 ? -13.919 12.634 19.150 1.00 83.94 204 ALA A N 1
ATOM 1580 C CA . ALA A 1 204 ? -14.659 13.020 20.349 1.00 83.94 204 ALA A CA 1
ATOM 1581 C C . ALA A 1 204 ? -15.486 11.854 20.919 1.00 83.94 204 ALA A C 1
ATOM 1583 O O . ALA A 1 204 ? -15.437 11.592 22.123 1.00 83.94 204 ALA A O 1
ATOM 1584 N N . VAL A 1 205 ? -16.186 11.108 20.058 1.00 83.12 205 VAL A N 1
ATOM 1585 C CA . VAL A 1 205 ? -16.957 9.913 20.436 1.00 83.12 205 VAL A CA 1
ATOM 1586 C C . VAL A 1 205 ? -16.038 8.822 20.996 1.00 83.12 205 VAL A C 1
ATOM 1588 O O . VAL A 1 205 ? -16.316 8.264 22.062 1.00 83.12 205 VAL A O 1
ATOM 1591 N N . LEU A 1 206 ? -14.912 8.552 20.326 1.00 83.12 206 LEU A N 1
ATOM 1592 C CA . LEU A 1 206 ? -13.929 7.562 20.767 1.00 83.12 206 LEU A CA 1
ATOM 1593 C C . LEU A 1 206 ? -13.330 7.933 22.131 1.00 83.12 206 LEU A C 1
ATOM 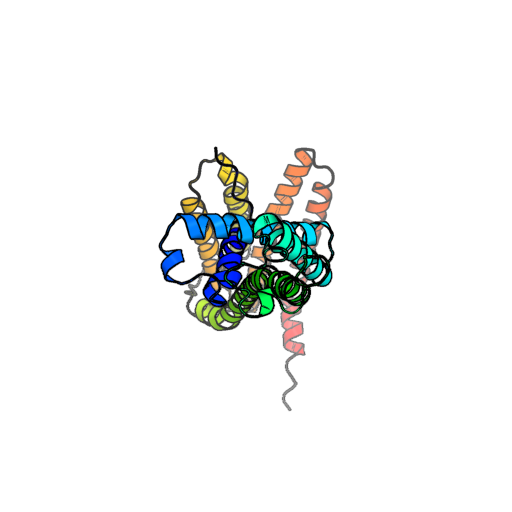1595 O O . LEU A 1 206 ? -13.325 7.111 23.047 1.00 83.12 206 LEU A O 1
ATOM 1599 N N . VAL A 1 207 ? -12.866 9.175 22.290 1.00 85.56 207 VAL A N 1
ATOM 1600 C CA . VAL A 1 207 ? -12.291 9.678 23.544 1.00 85.56 207 VAL A CA 1
ATOM 1601 C C . VAL A 1 207 ? -13.332 9.654 24.660 1.00 85.56 207 VAL A C 1
ATOM 1603 O O . VAL A 1 207 ? -13.021 9.217 25.766 1.00 85.56 207 VAL A O 1
ATOM 1606 N N . GLY A 1 208 ? -14.579 10.046 24.385 1.00 84.31 208 GLY A N 1
ATOM 1607 C CA . GLY A 1 208 ? -15.674 9.992 25.355 1.00 84.31 208 GLY A CA 1
ATOM 1608 C C . GLY A 1 208 ? -15.914 8.578 25.892 1.00 84.31 208 GLY A C 1
ATOM 1609 O O . GLY A 1 208 ? -15.994 8.379 27.108 1.00 84.31 208 GLY A O 1
ATOM 1610 N N . VAL A 1 209 ? -15.944 7.579 25.006 1.00 84.69 209 VAL A N 1
ATOM 1611 C CA . VAL A 1 209 ? -16.058 6.166 25.396 1.00 84.69 209 VAL A CA 1
ATOM 1612 C C . VAL A 1 209 ? -14.823 5.686 26.149 1.00 84.69 209 VAL A C 1
ATOM 1614 O O . VAL A 1 209 ? -14.968 5.040 27.186 1.00 84.69 209 VAL A O 1
ATOM 1617 N N . MET A 1 210 ? -13.615 6.018 25.685 1.00 84.00 210 MET A N 1
ATOM 1618 C CA . MET A 1 210 ? -12.376 5.655 26.380 1.00 84.00 210 MET A CA 1
ATOM 1619 C C . MET A 1 210 ? -12.355 6.210 27.807 1.00 84.00 210 MET A C 1
ATOM 1621 O O . MET A 1 210 ? -12.030 5.481 28.745 1.00 84.00 210 MET A O 1
ATOM 1625 N N . LEU A 1 211 ? -12.770 7.465 27.992 1.00 85.56 211 LEU A N 1
ATOM 1626 C CA . LEU A 1 211 ? -12.874 8.097 29.303 1.00 85.56 211 LEU A CA 1
ATOM 1627 C C . LEU A 1 211 ? -13.944 7.447 30.179 1.00 85.56 211 LEU A C 1
ATOM 1629 O O . LEU A 1 211 ? -13.720 7.335 31.378 1.00 85.56 211 LEU A O 1
ATOM 1633 N N . LEU A 1 212 ? -15.082 7.008 29.627 1.00 84.00 212 LEU A N 1
ATOM 1634 C CA . LEU A 1 212 ? -16.111 6.269 30.371 1.00 84.00 212 LEU A CA 1
ATOM 1635 C C . LEU A 1 212 ? -15.610 4.883 30.807 1.00 84.00 212 LEU A C 1
ATOM 1637 O O . LEU A 1 212 ? -15.786 4.487 31.960 1.00 84.00 212 LEU A O 1
ATOM 1641 N N . VAL A 1 213 ? -14.958 4.156 29.900 1.00 82.62 213 VAL A N 1
ATOM 1642 C CA . VAL A 1 213 ? -14.381 2.831 30.158 1.00 82.62 213 VAL A CA 1
ATOM 1643 C C . VAL A 1 213 ? -13.299 2.901 31.236 1.00 82.62 213 VAL A C 1
ATOM 1645 O O . VAL A 1 213 ? -13.304 2.088 32.166 1.00 82.62 213 VAL A O 1
ATOM 1648 N N . ARG A 1 214 ? -12.424 3.914 31.164 1.00 85.06 214 ARG A N 1
ATOM 1649 C CA . ARG A 1 214 ? -11.355 4.149 32.142 1.00 85.06 214 ARG A CA 1
ATOM 1650 C C . ARG A 1 214 ? -11.878 4.247 33.577 1.00 85.06 214 ARG A C 1
ATOM 1652 O O . ARG A 1 214 ? -11.214 3.766 34.487 1.00 85.06 214 ARG A O 1
ATOM 1659 N N . ARG A 1 215 ? -13.088 4.781 33.790 1.00 80.69 215 ARG A N 1
ATOM 1660 C CA . ARG A 1 215 ? -13.679 4.960 35.137 1.00 80.69 215 ARG A CA 1
ATOM 1661 C C . ARG A 1 215 ? -13.876 3.662 35.912 1.00 80.69 215 ARG A C 1
ATOM 1663 O O . ARG A 1 215 ? -13.944 3.690 37.136 1.00 80.69 215 ARG A O 1
ATOM 1670 N N . THR A 1 216 ? -14.026 2.538 35.215 1.00 76.81 216 THR A N 1
ATOM 1671 C CA . THR A 1 216 ? -14.273 1.227 35.838 1.00 76.81 216 THR A CA 1
ATOM 1672 C C . THR A 1 216 ? -13.139 0.243 35.626 1.00 76.81 216 THR A C 1
ATOM 1674 O O . THR A 1 216 ? -13.207 -0.846 36.177 1.00 76.81 216 THR A O 1
ATOM 1677 N N . SER A 1 217 ? -12.106 0.605 34.856 1.00 76.69 217 SER A N 1
ATOM 1678 C CA . SER A 1 217 ? -11.031 -0.321 34.485 1.00 76.69 217 SER A CA 1
ATOM 1679 C C . SER A 1 217 ? -10.118 -0.714 35.647 1.00 76.69 217 SER A C 1
ATOM 1681 O O . SER A 1 217 ? -9.461 -1.742 35.560 1.00 76.69 217 SER A O 1
ATOM 1683 N N . ASP A 1 218 ? -10.060 0.099 36.706 1.00 76.94 218 ASP A N 1
ATOM 1684 C CA . ASP A 1 218 ? -9.170 -0.137 37.854 1.00 76.94 218 ASP A CA 1
ATOM 1685 C C . ASP A 1 218 ? -9.720 -1.192 38.835 1.00 76.94 218 ASP A C 1
ATOM 1687 O O . ASP A 1 218 ? -8.983 -1.686 39.682 1.00 76.94 218 ASP A O 1
ATOM 1691 N N . ASP A 1 219 ? -11.003 -1.559 38.730 1.00 78.06 219 ASP A N 1
ATOM 1692 C CA . ASP A 1 219 ? -11.619 -2.609 39.544 1.00 78.06 219 ASP A CA 1
ATOM 1693 C C . ASP A 1 219 ? -12.007 -3.807 38.662 1.00 78.06 219 ASP A C 1
ATOM 1695 O O . ASP A 1 219 ? -12.957 -3.691 37.885 1.00 78.06 219 ASP A O 1
ATOM 1699 N N . PRO A 1 220 ? -11.330 -4.964 38.780 1.00 74.69 220 PRO A N 1
ATOM 1700 C CA . PRO A 1 220 ? -11.555 -6.115 37.904 1.00 74.69 220 PRO A CA 1
ATOM 1701 C C . PRO A 1 220 ? -12.989 -6.663 37.926 1.00 74.69 220 PRO A C 1
ATOM 1703 O O . PRO A 1 220 ? -13.554 -6.969 36.872 1.00 74.69 220 PRO A O 1
ATOM 1706 N N . ALA A 1 221 ? -13.603 -6.755 39.109 1.00 72.94 221 ALA A N 1
ATOM 1707 C CA . ALA A 1 221 ? -14.940 -7.323 39.276 1.00 72.94 221 ALA A CA 1
ATOM 1708 C C . ALA A 1 221 ? -16.013 -6.390 38.697 1.00 72.94 221 ALA A C 1
ATOM 1710 O O . ALA A 1 221 ? -16.949 -6.824 38.016 1.00 72.94 221 ALA A O 1
ATOM 1711 N N . ARG A 1 222 ? -15.861 -5.078 38.917 1.00 74.94 222 ARG A N 1
ATOM 1712 C CA . ARG A 1 222 ? -16.755 -4.070 38.333 1.00 74.94 222 ARG A CA 1
ATOM 1713 C C . ARG A 1 222 ? -16.523 -3.925 36.833 1.00 74.94 222 ARG A C 1
ATOM 1715 O O . ARG A 1 222 ? -17.497 -3.847 36.082 1.00 74.94 222 ARG A O 1
ATOM 1722 N N . TRP A 1 223 ? -15.270 -3.944 36.388 1.00 80.00 223 TRP A N 1
A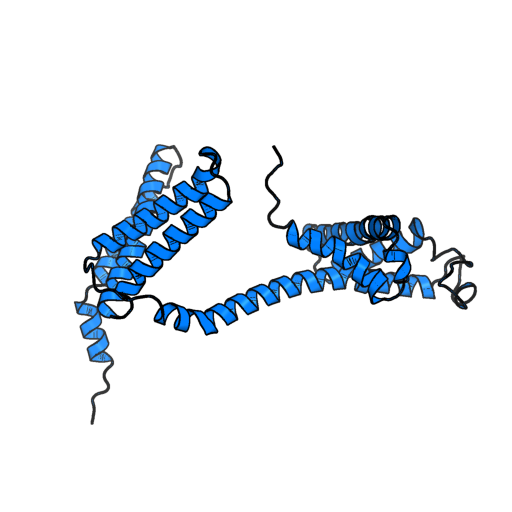TOM 1723 C CA . TRP A 1 223 ? -14.898 -3.849 34.982 1.00 80.00 223 TRP A CA 1
ATOM 1724 C C . TRP A 1 223 ? -15.533 -4.958 34.153 1.00 80.00 223 TRP A C 1
ATOM 1726 O O . TRP A 1 223 ? -16.133 -4.668 33.123 1.00 80.00 223 TRP A O 1
ATOM 1736 N N . ALA A 1 224 ? -15.470 -6.212 34.610 1.00 80.38 224 ALA A N 1
ATOM 1737 C CA . ALA A 1 224 ? -16.025 -7.344 33.874 1.00 80.38 224 ALA A CA 1
ATOM 1738 C C . ALA A 1 224 ? -17.509 -7.133 33.526 1.00 80.38 224 ALA A C 1
ATOM 1740 O O . ALA A 1 224 ? -17.912 -7.291 32.368 1.00 80.38 224 ALA A O 1
ATOM 1741 N N . ARG A 1 225 ? -18.303 -6.684 34.507 1.00 81.06 225 ARG A N 1
ATOM 1742 C CA . ARG A 1 225 ? -19.736 -6.416 34.332 1.00 81.06 225 ARG A CA 1
ATOM 1743 C C . ARG A 1 225 ? -20.003 -5.204 33.438 1.00 81.06 225 ARG A C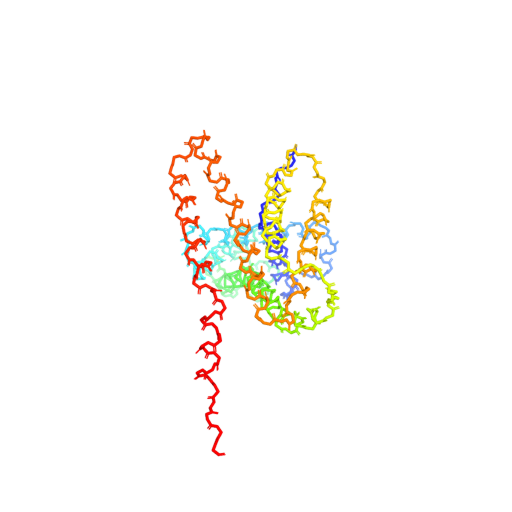 1
ATOM 1745 O O . ARG A 1 225 ? -20.905 -5.252 32.606 1.00 81.06 225 ARG A O 1
ATOM 1752 N N . GLN A 1 226 ? -19.235 -4.131 33.600 1.00 85.56 226 GLN A N 1
ATOM 1753 C CA . GLN A 1 226 ? -19.407 -2.887 32.843 1.00 85.56 226 GLN A CA 1
ATOM 1754 C C . GLN A 1 226 ? -18.964 -3.029 31.386 1.00 85.56 226 GLN A C 1
ATOM 1756 O O . GLN A 1 226 ? -19.662 -2.587 30.476 1.00 85.56 226 GLN A O 1
ATOM 1761 N N . ARG A 1 227 ? -17.859 -3.742 31.153 1.00 85.75 227 ARG A N 1
ATOM 1762 C CA . ARG A 1 227 ? -17.392 -4.156 29.828 1.00 85.75 227 ARG A CA 1
ATOM 1763 C C . ARG A 1 227 ? -18.446 -4.987 29.116 1.00 85.75 227 ARG A C 1
ATOM 1765 O O . ARG A 1 227 ? -18.764 -4.705 27.966 1.00 85.75 227 ARG A O 1
ATOM 1772 N N . PHE A 1 228 ? -18.994 -5.996 29.798 1.00 88.19 228 PHE A N 1
ATOM 1773 C CA . PHE A 1 228 ? -20.051 -6.818 29.219 1.00 88.19 228 PHE A CA 1
ATOM 1774 C C . PHE A 1 228 ? -21.273 -5.968 28.871 1.00 88.19 228 PHE A C 1
ATOM 1776 O O . PHE A 1 228 ? -21.791 -6.083 27.768 1.00 88.19 228 PHE A O 1
ATOM 1783 N N . ALA A 1 229 ? -21.702 -5.082 29.772 1.00 89.06 229 ALA A N 1
ATOM 1784 C CA . ALA A 1 229 ? -22.839 -4.209 29.519 1.00 89.06 229 ALA A CA 1
ATOM 1785 C C . ALA A 1 229 ? -22.601 -3.273 28.326 1.00 89.06 229 ALA A C 1
ATOM 1787 O O . ALA A 1 229 ? -23.482 -3.155 27.484 1.00 89.06 229 ALA A O 1
ATOM 1788 N N . PHE A 1 230 ? -21.407 -2.684 28.197 1.00 90.94 230 PHE A N 1
ATOM 1789 C CA . PHE A 1 230 ? -21.024 -1.880 27.034 1.00 90.94 230 PHE A CA 1
ATOM 1790 C C . PHE A 1 230 ? -21.107 -2.672 25.727 1.00 90.94 230 PHE A C 1
ATOM 1792 O O . PHE A 1 230 ? -21.755 -2.235 24.777 1.00 90.94 230 PHE A O 1
ATOM 1799 N N . VAL A 1 231 ? -20.512 -3.868 25.695 1.00 91.12 231 VAL A N 1
ATOM 1800 C CA . VAL A 1 231 ? -20.559 -4.752 24.520 1.00 91.12 231 VAL A CA 1
ATOM 1801 C C . VAL A 1 231 ? -21.995 -5.168 24.205 1.00 91.12 231 VAL A C 1
ATOM 1803 O O . VAL A 1 231 ? -22.398 -5.109 23.049 1.00 91.12 231 VAL A O 1
ATOM 1806 N N . ALA A 1 232 ? -22.787 -5.531 25.214 1.00 91.69 232 ALA A N 1
ATOM 1807 C CA . ALA A 1 232 ? -24.193 -5.889 25.051 1.00 91.69 232 ALA A CA 1
ATOM 1808 C C . ALA A 1 232 ? -25.027 -4.710 24.532 1.00 91.69 232 ALA A C 1
ATOM 1810 O O . ALA A 1 232 ? -25.925 -4.911 23.725 1.00 91.69 232 ALA A O 1
ATOM 1811 N N . GLY A 1 233 ? -24.708 -3.485 24.950 1.00 92.50 233 GLY A N 1
ATOM 1812 C CA . GLY A 1 233 ? -25.301 -2.258 24.434 1.00 92.50 233 GLY A CA 1
ATOM 1813 C C . GLY A 1 233 ? -25.008 -2.028 22.956 1.00 92.50 233 GLY A C 1
ATOM 1814 O O . GLY A 1 233 ? -25.929 -1.830 22.167 1.00 92.50 233 GLY A O 1
ATOM 1815 N N . ALA A 1 234 ? -23.733 -2.125 22.569 1.00 92.62 234 ALA A N 1
ATOM 1816 C CA . ALA A 1 234 ? -23.322 -2.052 21.169 1.00 92.62 234 ALA A CA 1
ATOM 1817 C C . ALA A 1 234 ? -24.011 -3.153 20.343 1.00 92.62 234 ALA A C 1
ATOM 1819 O O . ALA A 1 234 ? -24.604 -2.888 19.304 1.00 92.62 234 ALA A O 1
ATOM 1820 N N . MET A 1 235 ? -24.039 -4.385 20.848 1.00 93.50 235 MET A N 1
ATOM 1821 C CA . MET A 1 235 ? -24.729 -5.488 20.182 1.00 93.50 235 MET A CA 1
ATOM 1822 C C . MET A 1 235 ? -26.248 -5.275 20.117 1.00 93.50 235 MET A C 1
ATOM 1824 O O . MET A 1 235 ? -26.879 -5.633 19.129 1.00 93.50 235 MET A O 1
ATOM 1828 N N . GLY A 1 236 ? -26.829 -4.621 21.124 1.00 94.19 236 GLY A N 1
ATOM 1829 C CA . GLY A 1 236 ? -28.226 -4.200 21.151 1.00 94.19 236 GLY A CA 1
ATOM 1830 C C . GLY A 1 236 ? -28.590 -3.289 19.981 1.00 94.19 236 GLY A C 1
ATOM 1831 O O . GLY A 1 236 ? -29.649 -3.474 19.388 1.00 94.19 236 GLY A O 1
ATOM 1832 N N . PHE A 1 237 ? -27.701 -2.372 19.583 1.00 94.12 237 PHE A N 1
ATOM 1833 C CA . PHE A 1 237 ? -27.905 -1.566 18.375 1.00 94.12 237 PHE A CA 1
ATOM 1834 C C . PHE A 1 237 ? -27.988 -2.443 17.123 1.00 94.12 237 PHE A C 1
ATOM 1836 O O . PHE A 1 237 ? -28.912 -2.276 16.334 1.00 94.12 237 PHE A O 1
ATOM 1843 N N . LEU A 1 238 ? -27.082 -3.413 16.962 1.00 92.94 238 LEU A N 1
ATOM 1844 C CA . LEU A 1 238 ? -27.106 -4.317 15.806 1.00 92.94 238 LEU A CA 1
ATOM 1845 C C . LEU A 1 238 ? -28.351 -5.206 15.786 1.00 92.94 238 LEU A C 1
ATOM 1847 O O . LEU A 1 238 ? -28.891 -5.463 14.716 1.00 92.94 238 LEU A O 1
ATOM 1851 N N . ILE A 1 239 ? -28.837 -5.640 16.950 1.00 94.69 239 ILE A N 1
ATOM 1852 C CA . ILE A 1 239 ? -30.086 -6.406 17.069 1.00 94.69 239 ILE A CA 1
ATOM 1853 C C . ILE A 1 239 ? -31.283 -5.553 16.631 1.00 94.69 239 ILE A C 1
ATOM 1855 O O . ILE A 1 239 ? -32.118 -6.020 15.858 1.00 94.69 239 ILE A O 1
ATOM 1859 N N . VAL A 1 240 ? -31.357 -4.298 17.086 1.00 94.75 240 VAL A N 1
ATOM 1860 C CA . VAL A 1 240 ? -32.404 -3.355 16.662 1.00 94.75 240 VAL A CA 1
ATOM 1861 C C . VAL A 1 240 ? -32.307 -3.090 15.160 1.00 94.75 240 VAL A C 1
ATOM 1863 O O . VAL A 1 240 ? -33.311 -3.180 14.457 1.00 94.75 240 VAL A O 1
ATOM 1866 N N . LEU A 1 241 ? -31.103 -2.834 14.646 1.00 92.31 241 LEU A N 1
ATOM 1867 C CA . LEU A 1 241 ? -30.861 -2.635 13.220 1.00 92.31 241 LEU A CA 1
ATOM 1868 C C . LEU A 1 241 ? -31.285 -3.860 12.398 1.00 92.31 241 LEU A C 1
ATOM 1870 O O . LEU A 1 241 ? -31.911 -3.703 11.357 1.00 92.31 241 LEU A O 1
ATOM 1874 N N . ALA A 1 242 ? -31.008 -5.075 12.875 1.00 93.00 242 ALA A N 1
ATOM 1875 C CA . ALA A 1 242 ? -31.425 -6.309 12.216 1.00 93.00 242 ALA A CA 1
ATOM 1876 C C . ALA A 1 242 ? -32.956 -6.426 12.111 1.00 93.00 242 ALA A C 1
ATOM 1878 O O . ALA A 1 242 ? -33.462 -6.855 11.077 1.00 93.00 242 ALA A O 1
ATOM 1879 N N . ALA A 1 243 ? -33.699 -5.981 13.131 1.00 93.75 243 ALA A N 1
ATOM 1880 C CA . ALA A 1 243 ? -35.159 -5.909 13.065 1.00 93.75 243 ALA A CA 1
ATOM 1881 C C . ALA A 1 243 ? -35.642 -4.890 12.016 1.00 93.75 243 ALA A C 1
ATOM 1883 O O . ALA A 1 243 ? -36.543 -5.196 11.239 1.00 93.75 243 ALA A O 1
ATOM 1884 N N . PHE A 1 244 ? -35.017 -3.708 11.938 1.00 93.06 244 PHE A N 1
ATOM 1885 C CA . PHE A 1 244 ? -35.318 -2.727 10.885 1.00 93.06 244 PHE A CA 1
ATOM 1886 C C . PHE A 1 244 ? -35.014 -3.262 9.482 1.00 93.06 244 PHE A C 1
ATOM 1888 O O . PHE A 1 244 ? -35.799 -3.041 8.564 1.00 93.06 244 PHE A O 1
ATOM 1895 N N . LEU A 1 245 ? -33.903 -3.982 9.311 1.00 92.12 245 LEU A N 1
ATOM 1896 C CA . LEU A 1 245 ? -33.533 -4.587 8.032 1.00 92.12 245 LEU A CA 1
ATOM 1897 C C . LEU A 1 245 ? -34.543 -5.657 7.598 1.00 92.12 245 LEU A C 1
ATOM 1899 O O . LEU A 1 245 ? -34.932 -5.672 6.431 1.00 92.12 245 LEU A O 1
ATOM 1903 N N . GLU A 1 246 ? -35.029 -6.489 8.525 1.00 93.75 246 GLU A N 1
ATOM 1904 C CA . GLU A 1 246 ? -36.102 -7.455 8.245 1.00 93.75 246 GLU A CA 1
ATOM 1905 C C . GLU A 1 246 ? -37.376 -6.746 7.759 1.00 93.75 246 GLU A C 1
ATOM 1907 O O . GLU A 1 246 ? -37.937 -7.118 6.728 1.00 93.75 246 GLU A O 1
ATOM 1912 N N . LEU A 1 247 ? -37.796 -5.676 8.449 1.00 94.31 247 LEU A N 1
ATOM 1913 C CA . LEU A 1 247 ? -38.953 -4.861 8.052 1.00 94.31 247 LEU A CA 1
ATOM 1914 C C . LEU A 1 247 ? -38.753 -4.170 6.695 1.00 94.31 247 LEU A C 1
ATOM 1916 O O . LEU A 1 247 ? -39.715 -3.971 5.958 1.00 94.31 247 LEU A O 1
ATOM 1920 N N . ALA A 1 248 ? -37.510 -3.843 6.343 1.00 91.88 248 ALA A N 1
ATOM 1921 C CA . ALA A 1 248 ? -37.132 -3.287 5.047 1.00 91.88 248 ALA A CA 1
ATOM 1922 C C . ALA A 1 248 ? -36.993 -4.349 3.933 1.00 91.88 248 ALA A C 1
ATOM 1924 O O . ALA A 1 248 ? -36.574 -4.016 2.826 1.00 91.88 248 ALA A O 1
ATOM 1925 N N . GLY A 1 249 ? -37.325 -5.618 4.201 1.00 90.75 249 GLY A N 1
ATOM 1926 C CA . GLY A 1 249 ? -37.339 -6.699 3.211 1.00 90.75 249 GLY A CA 1
ATOM 1927 C C . GLY A 1 249 ? -36.068 -7.553 3.147 1.00 90.75 249 GLY A C 1
ATOM 1928 O O . GLY A 1 249 ? -36.002 -8.474 2.329 1.00 90.75 249 GLY A O 1
ATOM 1929 N N . TRP A 1 250 ? -35.076 -7.315 4.011 1.00 87.75 250 TRP A N 1
ATOM 1930 C CA . TRP A 1 250 ? -33.871 -8.147 4.120 1.00 87.75 250 TRP A CA 1
ATOM 1931 C C . TRP A 1 250 ? -34.163 -9.387 4.969 1.00 87.75 250 TRP A C 1
ATOM 1933 O O . TRP A 1 250 ? -33.911 -9.416 6.174 1.00 87.75 250 TRP A O 1
ATOM 1943 N N . ARG A 1 251 ? -34.739 -10.407 4.324 1.00 91.56 251 ARG A N 1
ATOM 1944 C CA . ARG A 1 251 ? -35.262 -11.614 4.983 1.00 91.56 251 ARG A CA 1
ATOM 1945 C C . ARG A 1 251 ? -34.178 -12.387 5.744 1.00 91.56 251 ARG A C 1
ATOM 1947 O O . ARG A 1 251 ? -33.111 -12.663 5.202 1.00 91.56 251 ARG A O 1
ATOM 1954 N N . GLY A 1 252 ? -34.497 -12.812 6.965 1.00 88.62 252 GLY A N 1
ATOM 1955 C CA . GLY A 1 252 ? -33.644 -13.642 7.827 1.00 88.62 252 GLY A CA 1
ATOM 1956 C C . GLY A 1 252 ? -32.836 -12.864 8.874 1.00 88.62 252 GLY A C 1
ATOM 1957 O O . GLY A 1 252 ? -32.320 -13.469 9.818 1.00 88.62 252 GLY A O 1
ATOM 1958 N N . MET A 1 253 ? -32.779 -11.535 8.780 1.00 91.75 253 MET A N 1
ATOM 1959 C CA . MET A 1 253 ? -32.110 -10.671 9.757 1.00 91.75 253 MET A CA 1
ATOM 1960 C C . MET A 1 253 ? -32.789 -10.710 11.131 1.00 91.75 253 MET A C 1
ATOM 1962 O O . MET A 1 253 ? -32.104 -10.657 12.152 1.00 91.75 253 MET A O 1
ATOM 1966 N N . GLY A 1 254 ? -34.107 -10.907 11.189 1.00 90.38 254 GLY A N 1
ATOM 1967 C CA . GLY A 1 254 ? -34.844 -11.088 12.441 1.00 90.38 254 GLY A CA 1
ATOM 1968 C C . GLY A 1 254 ? -34.393 -12.325 13.228 1.00 90.38 254 GLY A C 1
ATOM 1969 O O . GLY A 1 254 ? -34.241 -12.259 14.449 1.00 90.38 254 GLY A O 1
ATOM 1970 N N . ILE A 1 255 ? -34.090 -13.433 12.538 1.00 92.88 255 ILE A N 1
ATOM 1971 C CA . ILE A 1 255 ? -33.564 -14.664 13.158 1.00 92.88 255 ILE A CA 1
ATOM 1972 C C . ILE A 1 255 ? -32.160 -14.411 13.713 1.00 92.88 255 ILE A C 1
ATOM 1974 O O . ILE A 1 255 ? -31.866 -14.791 14.847 1.00 92.88 255 ILE A O 1
ATOM 1978 N N . VAL A 1 256 ? -31.308 -13.725 12.944 1.00 90.69 256 VAL A N 1
ATOM 1979 C CA . VAL A 1 256 ? -29.955 -13.343 13.377 1.00 90.69 256 VAL A CA 1
ATOM 1980 C C . VAL A 1 256 ? -30.026 -12.457 14.624 1.00 90.69 256 VAL A C 1
ATOM 1982 O O . VAL A 1 256 ? -29.377 -12.752 15.628 1.00 90.69 256 VAL A O 1
ATOM 1985 N N . GLY A 1 257 ? -30.869 -11.420 14.607 1.00 91.81 257 GLY A N 1
ATOM 1986 C CA . GLY A 1 257 ? -31.093 -10.538 15.752 1.00 91.81 257 GLY A CA 1
ATOM 1987 C C . GLY A 1 257 ? -31.576 -11.295 16.993 1.00 91.81 257 GLY A C 1
ATOM 1988 O O . GLY A 1 257 ? -31.020 -11.117 18.079 1.00 91.81 257 GLY A O 1
ATOM 1989 N N . ALA A 1 258 ? -32.548 -12.199 16.838 1.00 92.94 258 ALA A N 1
ATOM 1990 C CA . ALA A 1 258 ? -33.056 -13.029 17.930 1.00 92.94 258 ALA A CA 1
ATOM 1991 C C . ALA A 1 258 ? -31.986 -13.980 18.499 1.00 92.94 258 ALA A C 1
ATOM 1993 O O . ALA A 1 258 ? -31.873 -14.123 19.719 1.00 92.94 258 ALA A O 1
ATOM 1994 N N . ALA A 1 259 ? -31.158 -14.587 17.642 1.00 93.62 259 ALA A N 1
ATOM 1995 C CA . ALA A 1 259 ? -30.057 -15.451 18.061 1.00 93.62 259 ALA A CA 1
ATOM 1996 C C . ALA A 1 259 ? -29.004 -14.683 18.879 1.00 93.62 259 ALA A C 1
ATOM 1998 O O . ALA A 1 259 ? -28.586 -15.148 19.944 1.00 93.62 259 ALA A O 1
ATOM 1999 N N . PHE A 1 260 ? -28.619 -13.479 18.439 1.00 91.94 260 PHE A N 1
ATOM 2000 C CA . PHE A 1 260 ? -27.707 -12.615 19.193 1.00 91.94 260 PHE A CA 1
ATOM 2001 C C . PHE A 1 260 ? -28.322 -12.128 20.509 1.00 91.94 260 PHE A C 1
ATOM 2003 O O . PHE A 1 260 ? -27.633 -12.124 21.532 1.00 91.94 260 PHE A O 1
ATOM 2010 N N . ALA A 1 261 ? -29.614 -11.789 20.530 1.00 92.31 261 ALA A N 1
ATOM 2011 C CA . ALA A 1 261 ? -30.320 -11.427 21.757 1.00 92.31 261 ALA A CA 1
ATOM 2012 C C . ALA A 1 261 ? -30.317 -12.584 22.770 1.00 92.31 261 ALA A C 1
ATOM 2014 O O . ALA A 1 261 ? -29.953 -12.396 23.936 1.00 92.31 261 ALA A O 1
ATOM 2015 N N . PHE A 1 262 ? -30.636 -13.801 22.319 1.00 93.12 262 PHE A N 1
ATOM 2016 C CA . PHE A 1 262 ? -30.570 -15.008 23.140 1.00 93.12 262 PHE A CA 1
ATOM 2017 C C . PHE A 1 262 ? -29.156 -15.250 23.683 1.00 93.12 262 PHE A C 1
ATOM 2019 O O . PHE A 1 262 ? -28.986 -15.501 24.881 1.00 93.12 262 PHE A O 1
ATOM 2026 N N . LEU A 1 263 ? -28.133 -15.131 22.830 1.00 91.38 263 LEU A N 1
ATOM 2027 C CA . LEU A 1 263 ? -26.735 -15.294 23.223 1.00 91.38 263 LEU A CA 1
ATOM 2028 C C . LEU A 1 263 ? -26.329 -14.277 24.296 1.00 91.38 263 LEU A C 1
ATOM 2030 O O . LEU A 1 263 ? -25.729 -14.663 25.299 1.00 91.38 263 LEU A O 1
ATOM 2034 N N . MET A 1 264 ? -26.689 -13.001 24.131 1.00 89.50 264 MET A N 1
ATOM 2035 C CA . MET A 1 264 ? -26.388 -11.955 25.113 1.00 89.50 264 MET A CA 1
ATOM 2036 C C . MET A 1 264 ? -27.059 -12.231 26.460 1.00 89.50 264 MET A C 1
ATOM 2038 O O . MET A 1 264 ? -26.397 -12.160 27.495 1.00 89.50 264 MET A O 1
ATOM 2042 N N . VAL A 1 265 ? -28.336 -12.626 26.472 1.00 87.31 265 VAL A N 1
ATOM 2043 C CA . VAL A 1 265 ? -29.042 -12.989 27.713 1.00 87.31 265 VAL A CA 1
ATOM 2044 C C . VAL A 1 265 ? -28.399 -14.209 28.378 1.00 87.31 265 VAL A C 1
ATOM 2046 O O . VAL A 1 265 ? -28.195 -14.220 29.595 1.00 87.31 265 VAL A O 1
ATOM 2049 N N . ARG A 1 266 ? -28.032 -15.231 27.597 1.00 89.06 266 ARG A N 1
ATOM 2050 C CA . ARG A 1 266 ? -27.364 -16.438 28.100 1.00 89.06 266 ARG A CA 1
ATOM 2051 C C . ARG A 1 266 ? -26.001 -16.119 28.715 1.00 89.06 266 ARG A C 1
ATOM 2053 O O . ARG A 1 266 ? -25.696 -16.623 29.795 1.00 89.06 266 ARG A O 1
ATOM 2060 N N . LEU A 1 267 ? -25.191 -15.296 28.049 1.00 86.88 267 LEU A N 1
ATOM 2061 C CA . LEU A 1 267 ? -23.876 -14.886 28.544 1.00 86.88 267 LEU A CA 1
ATOM 2062 C C . LEU A 1 267 ? -23.997 -14.014 29.797 1.00 86.88 267 LEU A C 1
ATOM 2064 O O . LEU A 1 267 ? -23.292 -14.271 30.770 1.00 86.88 267 LEU A O 1
ATOM 2068 N N . TYR A 1 268 ? -24.954 -13.082 29.826 1.00 81.75 268 TYR A N 1
ATOM 2069 C CA . TYR A 1 268 ? -25.211 -12.241 30.995 1.00 81.75 268 TYR A CA 1
ATOM 2070 C C . TYR A 1 268 ? -25.550 -13.068 32.241 1.00 81.75 268 TYR A C 1
ATOM 2072 O O . TYR A 1 268 ? -25.000 -12.839 33.320 1.00 81.75 268 TYR A O 1
ATOM 2080 N N . ARG A 1 269 ? -26.418 -14.078 32.086 1.00 81.19 269 ARG A N 1
ATOM 2081 C CA . ARG A 1 269 ? -26.811 -14.983 33.178 1.00 81.19 269 ARG A CA 1
ATOM 2082 C C . ARG A 1 269 ? -25.628 -15.796 33.714 1.00 81.19 269 ARG A C 1
ATOM 2084 O O . ARG A 1 269 ? -25.541 -16.001 34.922 1.00 81.19 269 ARG A O 1
ATOM 2091 N N . ARG A 1 270 ? -24.705 -16.215 32.837 1.00 79.31 270 ARG A N 1
ATOM 2092 C CA . ARG A 1 270 ? -23.480 -16.947 33.213 1.00 79.31 270 ARG A CA 1
ATOM 2093 C C . ARG A 1 270 ? -22.452 -16.078 33.942 1.00 79.31 270 ARG A C 1
ATOM 2095 O O . ARG A 1 270 ? -21.729 -16.599 34.775 1.00 79.31 270 ARG A O 1
ATOM 2102 N N . SER A 1 271 ? -22.412 -14.772 33.683 1.00 64.19 271 SER A N 1
ATOM 2103 C CA . SER A 1 271 ? -21.493 -13.818 34.333 1.00 64.19 271 SER A CA 1
ATOM 2104 C C . SER A 1 271 ? -21.940 -13.331 35.728 1.00 64.19 271 SER A C 1
ATOM 2106 O O . SER A 1 271 ? -21.618 -12.216 36.142 1.00 64.19 271 SER A O 1
ATOM 2108 N N . SER A 1 272 ? -22.722 -14.129 36.463 1.00 54.97 272 SER A N 1
ATOM 2109 C CA . SER A 1 272 ? -23.165 -13.773 37.819 1.00 54.97 272 SER A CA 1
ATOM 2110 C C . SER A 1 272 ? -21.997 -13.829 38.824 1.00 54.97 272 SER A C 1
ATOM 2112 O O . SER A 1 272 ? -21.138 -14.699 38.727 1.00 54.97 272 SER A O 1
ATOM 2114 N N . PRO A 1 273 ? -21.954 -12.943 39.835 1.00 51.66 273 PRO A N 1
ATOM 2115 C CA . PRO A 1 273 ? -20.809 -12.809 40.743 1.00 51.66 273 PRO A CA 1
ATOM 2116 C C . PRO A 1 273 ? -20.619 -14.022 41.672 1.00 51.66 273 PRO A C 1
ATOM 2118 O O . PRO A 1 273 ? -19.534 -14.216 42.206 1.00 51.66 273 PRO A O 1
ATOM 2121 N N . ALA A 1 274 ? -21.640 -14.872 41.828 1.00 47.53 274 ALA A N 1
ATOM 2122 C CA . ALA A 1 274 ? -21.549 -16.112 42.602 1.00 47.53 274 ALA A CA 1
ATOM 2123 C C . ALA A 1 274 ? -20.546 -17.123 42.006 1.00 47.53 274 ALA A C 1
ATOM 2125 O O . ALA A 1 274 ? -19.936 -17.893 42.743 1.00 47.53 274 ALA A O 1
ATOM 2126 N N . THR A 1 275 ? -20.340 -17.106 40.685 1.00 48.69 275 THR A N 1
ATOM 2127 C CA . THR A 1 275 ? -19.390 -17.996 40.000 1.00 48.69 275 THR A CA 1
ATOM 2128 C C . THR A 1 275 ? -17.939 -17.516 40.085 1.00 48.69 275 THR A C 1
ATOM 2130 O O . THR A 1 275 ? -17.048 -18.356 40.173 1.00 48.69 275 THR A O 1
ATOM 2133 N N . ASP A 1 276 ? -17.696 -16.201 40.141 1.00 47.44 276 ASP A N 1
ATOM 2134 C CA . ASP A 1 276 ? -16.338 -15.640 40.230 1.00 47.44 276 ASP A CA 1
ATOM 2135 C C . ASP A 1 276 ? -15.750 -15.756 41.645 1.00 47.44 276 ASP A C 1
ATOM 2137 O O . ASP A 1 276 ? -14.580 -16.098 41.789 1.00 47.44 276 ASP A O 1
ATOM 2141 N N . VAL A 1 277 ? -16.557 -15.582 42.703 1.00 48.91 277 VAL A N 1
ATOM 2142 C CA . VAL A 1 277 ? -16.101 -15.800 44.094 1.00 48.91 277 VAL A CA 1
ATOM 2143 C C . VAL A 1 277 ? -15.682 -17.259 44.312 1.00 48.91 277 VAL A C 1
ATOM 2145 O O . VAL A 1 277 ? -14.656 -17.528 44.930 1.00 48.91 277 VAL A O 1
ATOM 2148 N N . ALA A 1 278 ? -16.416 -18.211 43.729 1.00 42.94 278 ALA A N 1
ATOM 2149 C CA . ALA A 1 278 ? -16.083 -19.633 43.792 1.00 42.94 278 ALA A CA 1
ATOM 2150 C C . ALA A 1 278 ? -14.899 -20.037 42.888 1.00 42.94 278 ALA A C 1
ATOM 2152 O O . ALA A 1 278 ? -14.344 -21.121 43.067 1.00 42.94 278 ALA A O 1
ATOM 2153 N N . ALA A 1 279 ? -14.542 -19.227 41.888 1.00 47.44 279 ALA A N 1
ATOM 2154 C CA . ALA A 1 279 ? -13.377 -19.457 41.034 1.00 47.44 279 ALA A CA 1
ATOM 2155 C C . ALA A 1 279 ? -12.100 -18.884 41.669 1.00 47.44 279 ALA A C 1
ATOM 2157 O O . ALA A 1 279 ? -11.083 -19.568 41.693 1.00 47.44 279 ALA A O 1
ATOM 2158 N N . VAL A 1 280 ? -12.182 -17.689 42.268 1.00 51.06 280 VAL A N 1
ATOM 2159 C CA . VAL A 1 280 ? -11.073 -17.063 43.007 1.00 51.06 280 VAL A CA 1
ATOM 2160 C C . VAL A 1 280 ? -10.723 -17.866 44.265 1.00 51.06 280 VAL A C 1
ATOM 2162 O O . VAL A 1 280 ? -9.553 -18.181 44.468 1.00 51.06 280 VAL A O 1
ATOM 2165 N N . ALA A 1 281 ? -11.722 -18.323 45.033 1.00 48.78 281 ALA A N 1
ATOM 2166 C CA . ALA A 1 281 ? -11.507 -19.172 46.213 1.00 48.78 281 ALA A CA 1
ATOM 2167 C C . ALA A 1 281 ? -10.898 -20.555 45.894 1.00 48.78 281 ALA A C 1
ATOM 2169 O O . ALA A 1 281 ? -10.390 -21.225 46.783 1.00 48.78 281 ALA A O 1
ATOM 2170 N N . ARG A 1 282 ? -10.944 -21.001 44.629 1.00 51.94 282 ARG A N 1
ATOM 2171 C CA . ARG A 1 282 ? -10.303 -22.248 44.169 1.00 51.94 282 ARG A CA 1
ATOM 2172 C C . ARG A 1 282 ? -8.894 -22.048 43.610 1.00 51.94 282 ARG A C 1
ATOM 2174 O O . ARG A 1 282 ? -8.230 -23.034 43.310 1.00 51.94 282 ARG A O 1
ATOM 2181 N N . SER A 1 283 ? -8.458 -20.800 43.446 1.00 46.97 283 SER A N 1
ATOM 2182 C CA . SER A 1 283 ? -7.139 -20.446 42.908 1.00 46.97 283 SER A CA 1
ATOM 2183 C C . SER A 1 283 ? -6.151 -19.937 43.958 1.00 46.97 283 SER A C 1
ATOM 2185 O O . SER A 1 283 ? -4.989 -19.727 43.622 1.00 46.97 283 SER A O 1
ATOM 2187 N N . GLU A 1 284 ? -6.578 -19.752 45.212 1.00 42.09 284 GLU A N 1
ATOM 2188 C CA . GLU A 1 284 ? -5.645 -19.527 46.317 1.00 42.09 284 GLU A CA 1
ATOM 2189 C C . GLU A 1 284 ? -4.973 -20.859 46.685 1.00 42.09 284 GLU A C 1
ATOM 2191 O O . GLU A 1 284 ? -5.669 -21.816 47.039 1.00 42.09 284 GLU A O 1
ATOM 2196 N N . PRO A 1 285 ? -3.635 -20.976 46.584 1.00 48.31 285 PRO A N 1
ATOM 2197 C CA . PRO A 1 285 ? -2.945 -22.121 47.149 1.00 48.31 285 PRO A CA 1
ATOM 2198 C C . PRO A 1 285 ? -3.146 -22.088 48.665 1.00 48.31 285 PRO A C 1
ATOM 2200 O O . PRO A 1 285 ? -2.912 -21.059 49.300 1.00 48.31 285 PRO A O 1
ATOM 2203 N N . ALA A 1 286 ? -3.587 -23.211 49.237 1.00 51.78 286 ALA A N 1
ATOM 2204 C CA . ALA A 1 286 ? -3.594 -23.398 50.680 1.00 51.78 286 ALA A CA 1
ATOM 2205 C C . ALA A 1 286 ? -2.176 -23.117 51.196 1.00 51.78 286 ALA A C 1
ATOM 2207 O O . ALA A 1 286 ? -1.230 -23.813 50.824 1.00 51.78 286 ALA A O 1
ATOM 2208 N N . VAL A 1 287 ? -2.033 -22.044 51.970 1.00 52.53 287 VAL A N 1
ATOM 2209 C CA . VAL A 1 287 ? -0.769 -21.683 52.608 1.00 52.53 287 VAL A CA 1
ATOM 2210 C C . VAL A 1 287 ? -0.465 -22.769 53.650 1.00 52.53 287 VAL A C 1
ATOM 2212 O O . VAL A 1 287 ? -1.333 -23.007 54.494 1.00 52.53 287 VAL A O 1
ATOM 2215 N N . PRO A 1 288 ? 0.683 -23.466 53.570 1.00 54.84 288 PRO A N 1
ATOM 2216 C CA . PRO A 1 288 ? 1.130 -24.368 54.628 1.00 54.84 288 PRO A CA 1
ATOM 2217 C C . PRO A 1 288 ? 1.579 -23.607 55.881 1.00 54.84 288 PRO A C 1
ATOM 2219 O O . PRO A 1 288 ? 2.102 -22.476 55.741 1.00 54.84 288 PRO A O 1
#